Protein AF-A0A955ZPX5-F1 (afdb_monomer)

Secondary structure (DSSP, 8-state):
------------------------EEEEEEES--TTHHHHHHHHHT-S---EEEEEEES-SSHHHHHHHHHHH--SSEEEEEETT-EE-TTHHHHHHHHHHHS-TTEEEEEEEEEETTTTEEEEEEEEEEHHHHTT----SSTTHHHHHHHHHHHTT-EEEEEEEEEEEES----HHHHHHHHHHHHHHHHHHHH--

Radius of gyration: 22.71 Å; Cα contacts (8 Å, |Δi|>4): 312; chains: 1; bounding box: 36×60×90 Å

pLDDT: mean 88.26, std 17.57, range [38.91, 98.81]

Solvent-accessible surface area (backbone atoms only — not comparable to full-atom values): 11361 Å² total; per-residue (Å²): 135,89,87,92,90,84,88,85,84,79,86,79,78,81,74,78,76,80,76,81,76,78,60,43,34,32,40,36,39,41,37,82,74,56,91,39,31,66,57,20,54,48,30,61,71,58,30,79,64,81,67,52,45,82,47,75,49,66,72,53,77,55,68,25,53,43,55,36,47,53,66,73,67,59,83,37,60,26,35,33,55,37,54,29,58,37,38,46,41,46,56,31,69,62,52,53,51,52,53,58,71,74,45,58,89,52,50,28,34,41,34,26,21,20,40,26,62,74,74,73,41,80,39,87,52,48,34,38,34,34,43,80,66,47,75,84,56,71,48,48,94,51,99,56,23,68,61,53,39,53,51,53,35,48,78,71,66,34,39,69,45,83,46,90,54,69,41,29,35,25,62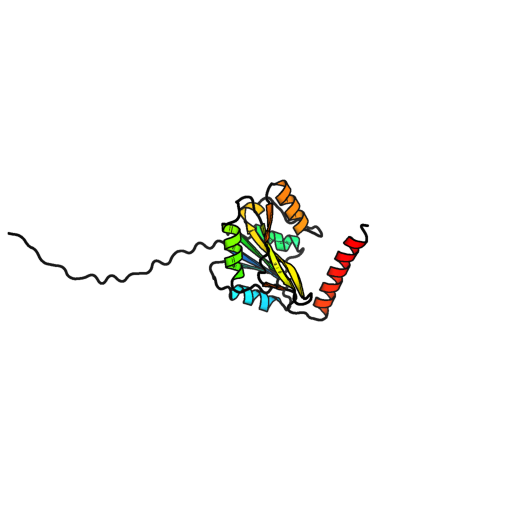,81,75,75,51,80,63,57,50,48,53,50,54,50,53,49,50,65,51,50,53,52,72,68,65,78,112

Sequence (197 aa):
MIPSHSPDLPDGHSVASKENSIILTTVFIITVGDMTFPACQEAIRLQDTQAFVLDIIRNVHPMSAAFQEMITRCQTEYFIQVDEDMILHPTAVREMEQLMLQAPKHIGMICCHLYDEDRETTIQGVKIYRTASLQSVVFQNVKACEMDLLAQMGAMGIRWVLHPSIQGRHGTLFSPETIYRRYKSMYEKDILEWNDV

Nearest PDB structures (foldseek):
  8bz8-assembly3_E  TM=6.976E-01  e=3.616E-06  Listeria monocytogenes
  8bz8-assembly2_D  TM=6.911E-01  e=2.577E-05  Listeria monocytogenes
  8bz8-assembly1_B  TM=7.049E-01  e=3.537E-05  Listeria monocytogenes
  1xhb-assembly1_A  TM=6.348E-01  e=1.995E-02  Mus musculus
  8ujf-assembly1_A  TM=6.717E-01  e=2.125E-02  Toxoplasma gondii ME49

Foldseek 3Di:
DDDDDDDDDDDDPPPPPPDPQAQAEEEEEEDQPDPLQVQQVVLVVLAPDPSYHYDYQYDDPDPLRSVQCCLVVDPHQKYKYHYSQWRFDSHQVVVQVVVVVPDDPLAFKEWEWAQEPVVRDIDGHMMMGGSVLPNPFGQDPDPPSVVVRQVVSVVVSRDHYYDHHHGTYGNPDDDPVRVVVVVVVVVVVVVVVVVVD

Structure (mmCIF, N/CA/C/O backbone):
data_AF-A0A955ZPX5-F1
#
_entry.id   AF-A0A955ZPX5-F1
#
loop_
_atom_site.group_PDB
_atom_site.id
_atom_site.type_symbol
_atom_site.label_atom_id
_atom_site.label_alt_id
_atom_site.label_comp_id
_atom_site.label_asym_id
_atom_site.label_entity_id
_atom_site.label_seq_id
_atom_site.pdbx_PDB_ins_code
_atom_site.Cartn_x
_atom_site.Cartn_y
_atom_site.Cartn_z
_atom_site.occupancy
_atom_site.B_iso_or_equiv
_atom_site.auth_seq_id
_atom_site.auth_comp_id
_atom_site.auth_asym_id
_atom_site.auth_atom_id
_atom_site.pdbx_PDB_model_num
ATOM 1 N N . MET A 1 1 ? -5.136 39.922 67.248 1.00 42.59 1 MET A N 1
ATOM 2 C CA . MET A 1 1 ? -5.246 40.283 65.820 1.00 42.59 1 MET A CA 1
ATOM 3 C C . MET A 1 1 ? -4.183 39.508 65.051 1.00 42.59 1 MET A C 1
ATOM 5 O O . MET A 1 1 ? -3.018 39.618 65.396 1.00 42.59 1 MET A O 1
ATOM 9 N N . ILE A 1 2 ? -4.623 38.671 64.110 1.00 42.75 2 ILE A N 1
ATOM 10 C CA . ILE A 1 2 ? -3.882 38.030 62.989 1.00 42.75 2 ILE A CA 1
ATOM 11 C C . ILE A 1 2 ? -3.443 39.149 61.994 1.00 42.75 2 ILE A C 1
ATOM 13 O O . ILE A 1 2 ? -4.121 40.182 62.070 1.00 42.75 2 ILE A O 1
ATOM 17 N N . PRO A 1 3 ? -2.439 39.049 61.067 1.00 45.41 3 PRO A N 1
ATOM 18 C CA . PRO A 1 3 ? -1.681 37.900 60.477 1.00 45.41 3 PRO A CA 1
ATOM 19 C C . PRO A 1 3 ? -0.132 38.022 60.615 1.00 45.41 3 PRO A C 1
ATOM 21 O O . PRO A 1 3 ? 0.353 39.075 61.002 1.00 45.41 3 PRO A O 1
ATOM 24 N N . SER A 1 4 ? 0.767 37.032 60.450 1.00 48.84 4 SER A N 1
ATOM 25 C CA . SER A 1 4 ? 0.986 35.893 59.521 1.00 48.84 4 SER A CA 1
ATOM 26 C C . SER A 1 4 ? 1.413 36.262 58.085 1.00 48.84 4 SER A C 1
ATOM 28 O O . SER A 1 4 ? 0.567 36.290 57.196 1.00 48.84 4 SER A O 1
ATOM 30 N N . HIS A 1 5 ? 2.721 36.454 57.837 1.00 40.16 5 HIS A N 1
ATOM 31 C CA . HIS A 1 5 ? 3.312 36.511 56.485 1.00 40.16 5 HIS A CA 1
ATOM 32 C C . HIS A 1 5 ? 4.665 35.774 56.381 1.00 40.16 5 HIS A C 1
ATOM 34 O O . HIS A 1 5 ? 5.720 36.255 56.781 1.00 40.16 5 HIS A O 1
ATOM 40 N N . SER A 1 6 ? 4.604 34.583 55.803 1.00 49.06 6 SER A N 1
ATOM 41 C CA . SER A 1 6 ? 5.522 34.023 54.798 1.00 49.06 6 SER A CA 1
ATOM 42 C C . SER A 1 6 ? 4.611 33.124 53.949 1.00 49.06 6 SER A C 1
ATOM 44 O O . SER A 1 6 ? 3.747 32.482 54.558 1.00 49.06 6 SER A O 1
ATOM 46 N N . PRO A 1 7 ? 4.681 33.105 52.604 1.00 45.75 7 PRO A N 1
ATOM 47 C CA . PRO A 1 7 ? 5.912 32.787 51.871 1.00 45.75 7 PRO A CA 1
ATOM 48 C C . PRO A 1 7 ? 6.086 33.536 50.529 1.00 45.75 7 PRO A C 1
ATOM 50 O O . PRO A 1 7 ? 5.132 34.073 49.979 1.00 45.75 7 PRO A O 1
ATOM 53 N N . ASP A 1 8 ? 7.293 33.486 49.968 1.00 45.34 8 ASP A N 1
ATOM 54 C CA . ASP A 1 8 ? 7.512 33.681 48.532 1.00 45.34 8 ASP A CA 1
ATOM 55 C C . ASP A 1 8 ? 8.151 32.420 47.942 1.00 45.34 8 ASP A C 1
ATOM 57 O O . ASP A 1 8 ? 8.949 31.753 48.607 1.00 45.34 8 ASP A O 1
ATOM 61 N N . LEU A 1 9 ? 7.807 32.180 46.671 1.00 48.34 9 LEU A N 1
ATOM 62 C CA . LEU A 1 9 ? 8.171 31.091 45.750 1.00 48.34 9 LEU A CA 1
ATOM 63 C C . LEU A 1 9 ? 7.242 29.859 45.797 1.00 48.34 9 LEU A C 1
ATOM 65 O O . LEU A 1 9 ? 6.970 29.296 46.858 1.00 48.34 9 LEU A O 1
ATOM 69 N N . PRO A 1 10 ? 6.737 29.443 44.617 1.00 48.44 10 PRO A N 1
ATOM 70 C CA . PRO A 1 10 ? 7.616 28.747 43.677 1.00 48.44 10 PRO A CA 1
ATOM 71 C C . PRO A 1 10 ? 7.579 29.246 42.224 1.00 48.44 10 PRO A C 1
ATOM 73 O O . PRO A 1 10 ? 6.524 29.552 41.668 1.00 48.44 10 PRO A O 1
ATOM 76 N N . ASP A 1 11 ? 8.757 29.199 41.594 1.00 50.88 11 ASP A N 1
ATOM 77 C CA . ASP A 1 11 ? 8.928 29.091 40.145 1.00 50.88 11 ASP A CA 1
ATOM 78 C C . ASP A 1 11 ? 8.237 27.815 39.645 1.00 50.88 11 ASP A C 1
ATOM 80 O O . ASP A 1 11 ? 8.708 26.689 39.829 1.00 50.88 11 ASP A O 1
ATOM 84 N N . GLY A 1 12 ? 7.084 27.997 39.008 1.00 40.59 12 GLY A N 1
ATOM 85 C CA . GLY A 1 12 ? 6.398 26.951 38.268 1.00 40.59 12 GLY A CA 1
ATOM 86 C C . GLY A 1 12 ? 7.080 26.722 36.925 1.00 40.59 12 GLY A C 1
ATOM 87 O O . GLY A 1 12 ? 6.657 27.270 35.909 1.00 40.59 12 GLY A O 1
ATOM 88 N N . HIS A 1 13 ? 8.107 25.874 36.894 1.00 42.72 13 HIS A N 1
ATOM 89 C CA . HIS A 1 13 ? 8.506 25.221 35.652 1.00 42.72 13 HIS A CA 1
ATOM 90 C C . HIS A 1 13 ? 7.352 24.332 35.173 1.00 42.72 13 HIS A C 1
ATOM 92 O O . HIS A 1 13 ? 7.134 23.231 35.677 1.00 42.72 13 HIS A O 1
ATOM 98 N N . SER A 1 14 ? 6.607 24.828 34.185 1.00 45.16 14 SER A N 1
ATOM 99 C CA . SER A 1 14 ? 5.681 24.039 33.377 1.00 45.16 14 SER A CA 1
ATOM 100 C C . SER A 1 14 ? 6.471 22.968 32.626 1.00 45.16 14 SER A C 1
ATOM 102 O O . SER A 1 14 ? 6.996 23.207 31.538 1.00 45.16 14 SER A O 1
ATOM 104 N N . VAL A 1 15 ? 6.565 21.774 33.206 1.00 46.47 15 VAL A N 1
ATOM 105 C CA . VAL A 1 15 ? 6.984 20.577 32.480 1.00 46.47 15 VAL A CA 1
ATOM 106 C C . VAL A 1 15 ? 5.827 20.208 31.561 1.00 46.47 15 VAL A C 1
ATOM 108 O O . VAL A 1 15 ? 4.813 19.683 32.015 1.00 46.47 15 VAL A O 1
ATOM 111 N N . ALA A 1 16 ? 5.965 20.528 30.273 1.00 48.53 16 ALA A N 1
ATOM 112 C CA . ALA A 1 16 ? 5.070 20.029 29.241 1.00 48.53 16 ALA A CA 1
ATOM 113 C C . ALA A 1 16 ? 5.001 18.500 29.367 1.00 48.53 16 ALA A C 1
ATOM 115 O O . ALA A 1 16 ? 6.007 17.799 29.224 1.00 48.53 16 ALA A O 1
ATOM 116 N N . SER A 1 17 ? 3.819 17.992 29.702 1.00 44.75 17 SER A N 1
ATOM 117 C CA . SER A 1 17 ? 3.523 16.569 29.698 1.00 44.75 17 SER A CA 1
ATOM 118 C C . SER A 1 17 ? 3.829 16.022 28.307 1.00 44.75 17 SER A C 1
ATOM 120 O O . SER A 1 17 ? 3.196 16.430 27.335 1.00 44.75 17 SER A O 1
ATOM 122 N N . LYS A 1 18 ? 4.804 15.111 28.202 1.00 47.78 18 LYS A N 1
ATOM 123 C CA . LYS A 1 18 ? 4.953 14.255 27.023 1.00 47.78 18 LYS A CA 1
ATOM 124 C C . LYS A 1 18 ? 3.644 13.483 26.876 1.00 47.78 18 LYS A C 1
ATOM 126 O O . LYS A 1 18 ? 3.410 12.538 27.626 1.00 47.78 18 LYS A O 1
ATOM 131 N N . GLU A 1 19 ? 2.779 13.917 25.965 1.00 55.94 19 GLU A N 1
ATOM 132 C CA . GLU A 1 19 ? 1.654 13.106 25.521 1.00 55.94 19 GLU A CA 1
ATOM 133 C C . GLU A 1 19 ? 2.224 11.779 25.030 1.00 55.94 19 GLU A C 1
ATOM 135 O O . GLU A 1 19 ? 3.014 11.727 24.083 1.00 55.94 19 GLU A O 1
ATOM 140 N N . ASN A 1 20 ? 1.868 10.706 25.731 1.00 56.44 20 ASN A N 1
ATOM 141 C CA . ASN A 1 20 ? 2.156 9.345 25.317 1.00 56.44 20 ASN A CA 1
ATOM 142 C C . ASN A 1 20 ? 1.298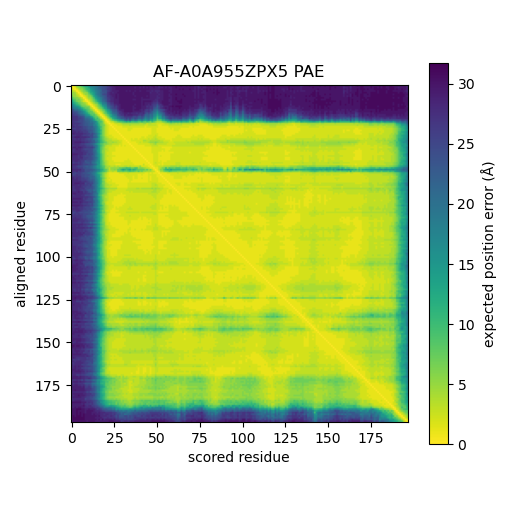 9.088 24.071 1.00 56.44 20 ASN A C 1
ATOM 144 O O . ASN A 1 20 ? 0.169 8.611 24.170 1.00 56.44 20 ASN A O 1
ATOM 148 N N . SER A 1 21 ? 1.793 9.513 22.909 1.00 68.94 21 SER A N 1
ATOM 149 C CA . SER A 1 21 ? 1.112 9.304 21.636 1.00 68.94 21 SER A CA 1
ATOM 150 C C . SER A 1 21 ? 0.993 7.800 21.421 1.00 68.94 21 SER A C 1
ATOM 152 O O . SER A 1 21 ? 1.999 7.095 21.333 1.00 68.94 21 SER A O 1
ATOM 154 N N . ILE A 1 22 ? -0.241 7.301 21.416 1.00 86.81 22 ILE A N 1
ATOM 155 C CA . ILE A 1 22 ? -0.524 5.893 21.152 1.00 86.81 22 ILE A CA 1
ATOM 156 C C . ILE A 1 22 ? -0.152 5.632 19.692 1.00 86.81 22 ILE A C 1
ATOM 158 O O . ILE A 1 22 ? -0.655 6.307 18.798 1.00 86.81 22 ILE A O 1
ATOM 162 N N . ILE A 1 23 ? 0.734 4.665 19.454 1.00 94.88 23 ILE A N 1
ATOM 163 C CA . ILE A 1 23 ? 1.084 4.233 18.100 1.00 94.88 23 ILE A CA 1
ATOM 164 C C . ILE A 1 23 ? -0.033 3.318 17.592 1.00 94.88 23 ILE A C 1
ATOM 166 O O . ILE A 1 23 ? -0.226 2.226 18.128 1.00 94.88 23 ILE A O 1
ATOM 170 N N . LEU A 1 24 ? -0.766 3.768 16.573 1.00 96.62 24 LEU A N 1
ATOM 171 C CA . LEU A 1 24 ? -1.932 3.055 16.038 1.00 96.62 24 LEU A CA 1
ATOM 172 C C . LEU A 1 24 ? -1.630 2.231 14.790 1.00 96.62 24 LEU A C 1
ATOM 174 O O . LEU A 1 24 ? -2.376 1.294 14.509 1.00 96.62 24 LEU A O 1
ATOM 178 N N . THR A 1 25 ? -0.553 2.552 14.070 1.00 98.25 25 THR A N 1
ATOM 179 C CA . THR A 1 25 ? -0.296 1.999 12.737 1.00 98.25 25 THR A CA 1
ATOM 180 C C . THR A 1 25 ? 1.079 1.337 12.634 1.00 98.25 25 THR A C 1
ATOM 182 O O . THR A 1 25 ? 2.085 1.874 13.103 1.00 98.25 25 THR A O 1
ATOM 185 N N . THR A 1 26 ? 1.141 0.181 11.973 1.00 98.69 26 THR A N 1
ATOM 186 C CA . THR A 1 26 ? 2.381 -0.420 11.460 1.00 98.69 26 THR A CA 1
ATOM 187 C C . THR A 1 26 ? 2.435 -0.289 9.939 1.00 98.69 26 THR A C 1
ATOM 189 O O . THR A 1 26 ? 1.519 -0.700 9.238 1.00 98.69 26 THR A O 1
ATOM 192 N N . VAL A 1 27 ? 3.515 0.260 9.398 1.00 98.81 27 VAL A N 1
ATOM 193 C CA . VAL A 1 27 ? 3.790 0.280 7.959 1.00 98.81 27 VAL A CA 1
ATOM 194 C C . VAL A 1 27 ? 4.694 -0.902 7.634 1.00 98.81 27 VAL A C 1
ATOM 196 O O . VAL A 1 27 ? 5.814 -0.980 8.142 1.00 98.81 27 VAL A O 1
ATOM 199 N N . PHE A 1 28 ? 4.214 -1.810 6.789 1.00 98.81 28 PHE A N 1
ATOM 200 C CA . PHE A 1 28 ? 4.996 -2.923 6.268 1.00 98.81 28 PHE A CA 1
ATOM 201 C C . PHE A 1 28 ? 5.512 -2.588 4.873 1.00 98.81 28 PHE A C 1
ATOM 203 O O . PHE A 1 28 ? 4.714 -2.346 3.968 1.00 98.81 28 PHE A O 1
ATOM 210 N N . ILE A 1 29 ? 6.833 -2.629 4.691 1.00 98.69 29 ILE A N 1
ATOM 211 C CA . ILE A 1 29 ? 7.434 -2.648 3.353 1.00 98.69 29 ILE A CA 1
ATOM 212 C C . ILE A 1 29 ? 7.710 -4.096 2.962 1.00 98.69 29 ILE A C 1
ATOM 214 O O . ILE A 1 29 ? 8.414 -4.811 3.681 1.00 98.69 29 ILE A O 1
ATOM 218 N N . ILE A 1 30 ? 7.200 -4.513 1.809 1.00 98.31 30 ILE A N 1
ATOM 219 C CA . ILE A 1 30 ? 7.436 -5.839 1.239 1.00 98.31 30 ILE A CA 1
ATOM 220 C C . ILE A 1 30 ? 8.463 -5.711 0.126 1.00 98.31 30 ILE A C 1
ATOM 222 O O . ILE A 1 30 ? 8.302 -4.906 -0.787 1.00 98.31 30 ILE A O 1
ATOM 226 N N . THR A 1 31 ? 9.542 -6.486 0.219 1.00 97.69 31 THR A N 1
ATOM 227 C CA . THR A 1 31 ? 10.718 -6.285 -0.634 1.00 97.69 31 THR A CA 1
ATOM 228 C C . THR A 1 31 ? 11.432 -7.590 -0.979 1.00 97.69 3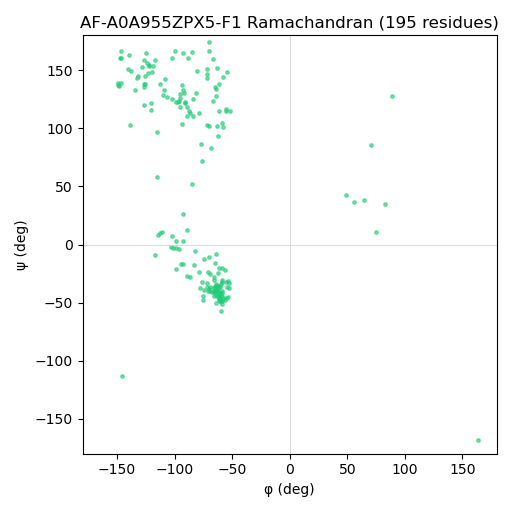1 THR A C 1
ATOM 230 O O . THR A 1 31 ? 11.652 -8.448 -0.116 1.00 97.69 31 THR A O 1
ATOM 233 N N . VAL A 1 32 ? 11.862 -7.717 -2.235 1.00 95.25 32 VAL A N 1
ATOM 234 C CA . VAL A 1 32 ? 12.882 -8.681 -2.681 1.00 95.25 32 VAL A CA 1
ATOM 235 C C . VAL A 1 32 ? 14.270 -8.041 -2.821 1.00 95.25 32 VAL A C 1
ATOM 237 O O . VAL A 1 32 ? 15.235 -8.704 -3.194 1.00 95.25 32 VAL A O 1
ATOM 240 N N . GLY A 1 33 ? 14.392 -6.758 -2.471 1.00 94.12 33 GLY A N 1
ATOM 241 C CA . GLY A 1 33 ? 15.624 -5.982 -2.542 1.00 94.12 33 GLY A CA 1
ATOM 242 C C . GLY A 1 33 ? 15.891 -5.415 -3.932 1.00 94.12 33 GLY A C 1
ATOM 243 O O . GLY A 1 33 ? 17.054 -5.346 -4.331 1.00 94.12 33 GLY A O 1
ATOM 244 N N . ASP A 1 34 ? 14.841 -5.038 -4.665 1.00 92.06 34 ASP A N 1
ATOM 245 C CA . ASP A 1 34 ? 14.977 -4.400 -5.975 1.00 92.06 34 ASP A CA 1
ATOM 246 C C . ASP A 1 34 ? 15.542 -2.969 -5.839 1.00 92.06 34 ASP A C 1
ATOM 248 O O . ASP A 1 34 ? 15.606 -2.380 -4.756 1.00 92.06 34 ASP A O 1
ATOM 252 N N . MET A 1 35 ? 15.965 -2.380 -6.954 1.00 93.69 35 MET A N 1
ATOM 253 C CA . MET A 1 35 ? 16.592 -1.061 -7.024 1.00 93.69 35 MET A CA 1
ATOM 254 C C . MET A 1 35 ? 15.696 0.088 -6.540 1.00 93.69 35 MET A C 1
ATOM 256 O O . MET A 1 35 ? 16.208 1.155 -6.207 1.00 93.69 35 MET A O 1
ATOM 260 N N . THR A 1 36 ? 14.377 -0.111 -6.497 1.00 94.81 36 THR A N 1
ATOM 261 C CA . THR A 1 36 ? 13.398 0.869 -5.999 1.00 94.81 36 THR A CA 1
ATOM 262 C C . THR A 1 36 ? 13.327 0.915 -4.472 1.00 94.81 36 THR A C 1
ATOM 264 O O . THR A 1 36 ? 12.986 1.958 -3.908 1.00 94.81 36 THR A O 1
ATOM 267 N N . PHE A 1 37 ? 13.713 -0.171 -3.789 1.00 96.62 37 PHE A N 1
ATOM 268 C CA . PHE A 1 37 ? 13.564 -0.317 -2.342 1.00 96.62 37 PHE A CA 1
ATOM 269 C C . PHE A 1 37 ? 14.169 0.840 -1.525 1.00 96.62 37 PHE A C 1
ATOM 271 O O . PHE A 1 37 ? 13.483 1.331 -0.625 1.00 96.62 37 PHE A O 1
ATOM 278 N N . PRO A 1 38 ? 15.392 1.342 -1.810 1.00 97.56 38 PRO A N 1
ATOM 279 C CA . PRO A 1 38 ? 15.956 2.459 -1.052 1.00 97.56 38 PRO A CA 1
ATOM 280 C C . PRO A 1 38 ? 15.092 3.725 -1.102 1.00 97.56 38 PRO A C 1
ATOM 282 O O . PRO A 1 38 ? 14.922 4.392 -0.084 1.00 97.56 38 PRO A O 1
ATOM 285 N N . ALA A 1 39 ? 14.516 4.039 -2.266 1.00 97.56 39 ALA A N 1
ATOM 286 C CA . ALA A 1 39 ? 13.660 5.209 -2.431 1.00 97.56 39 ALA A CA 1
ATOM 287 C C . ALA A 1 39 ? 12.311 5.029 -1.714 1.00 97.56 39 ALA A C 1
ATOM 289 O O . ALA A 1 39 ? 11.848 5.957 -1.051 1.00 97.56 39 ALA A O 1
ATOM 290 N N . CYS A 1 40 ? 11.720 3.831 -1.781 1.00 98.31 40 CYS A N 1
ATOM 291 C CA . CYS A 1 40 ? 10.519 3.480 -1.017 1.00 98.31 40 CYS A CA 1
ATOM 292 C C . CYS A 1 40 ? 10.757 3.632 0.491 1.00 98.31 40 CYS A C 1
ATOM 294 O O . CYS A 1 40 ? 10.001 4.313 1.183 1.00 98.31 40 CYS A O 1
ATOM 296 N N . GLN A 1 41 ? 11.829 3.030 1.014 1.00 98.38 41 GLN A N 1
ATOM 297 C CA . GLN A 1 41 ? 12.143 3.086 2.439 1.00 98.38 41 GLN A CA 1
ATOM 298 C C . GLN A 1 41 ? 12.355 4.526 2.916 1.00 98.38 41 GLN A C 1
ATOM 300 O O . GLN A 1 41 ? 11.868 4.891 3.987 1.00 98.38 41 GLN A O 1
ATOM 305 N N . GLU A 1 42 ? 13.044 5.349 2.127 1.00 98.12 42 GLU A N 1
ATOM 306 C CA . GLU A 1 42 ? 13.251 6.755 2.467 1.00 98.12 42 GLU A CA 1
ATOM 307 C C . GLU A 1 42 ? 11.939 7.551 2.457 1.00 98.12 42 GLU A C 1
ATOM 309 O O . GLU A 1 42 ? 11.684 8.310 3.390 1.00 98.12 42 GLU A O 1
ATOM 314 N N . ALA A 1 43 ? 11.048 7.318 1.487 1.00 98.31 43 ALA A N 1
ATOM 315 C CA . ALA A 1 43 ? 9.729 7.957 1.450 1.00 98.31 43 ALA A CA 1
ATOM 316 C C . ALA A 1 43 ? 8.875 7.640 2.693 1.00 98.31 43 ALA A C 1
ATOM 318 O O . ALA A 1 43 ? 8.132 8.499 3.174 1.00 98.31 43 ALA A O 1
ATOM 319 N N . ILE A 1 44 ? 9.008 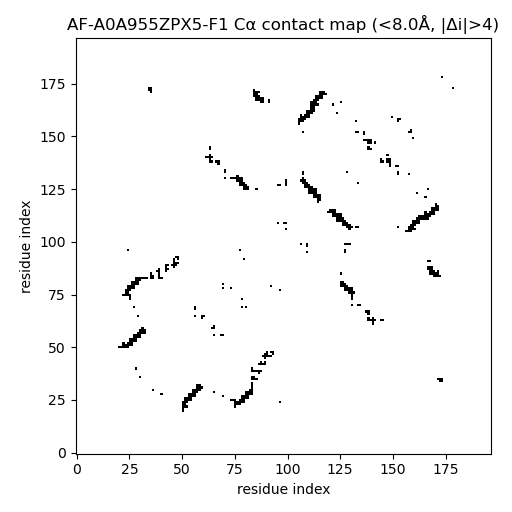6.431 3.252 1.00 98.44 44 ILE A N 1
ATOM 320 C CA . ILE A 1 44 ? 8.364 6.069 4.521 1.00 98.44 44 ILE A CA 1
ATOM 321 C C . ILE A 1 44 ? 9.067 6.721 5.719 1.00 98.44 44 ILE A C 1
ATOM 323 O O . ILE A 1 44 ? 8.405 7.194 6.636 1.00 98.44 44 ILE A O 1
ATOM 327 N N . ARG A 1 45 ? 10.401 6.809 5.736 1.00 97.62 45 ARG A N 1
ATOM 328 C CA . ARG A 1 45 ? 11.127 7.482 6.832 1.00 97.62 45 ARG A CA 1
ATOM 329 C C . ARG A 1 45 ? 10.859 8.987 6.903 1.00 97.62 45 ARG A C 1
ATOM 331 O O . ARG A 1 45 ? 10.907 9.554 7.995 1.00 97.62 45 ARG A O 1
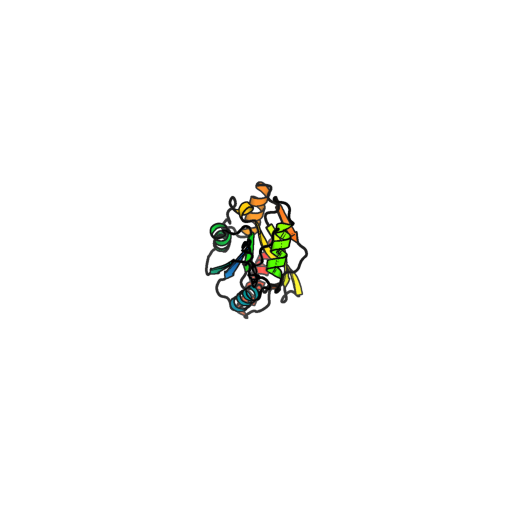ATOM 338 N N . LEU A 1 46 ? 10.598 9.611 5.756 1.00 97.31 46 LEU A N 1
ATOM 339 C CA . LEU A 1 46 ? 10.315 11.040 5.607 1.00 97.31 46 LEU A CA 1
ATOM 340 C C . LEU A 1 46 ? 8.826 11.393 5.745 1.00 97.31 46 LEU A C 1
ATOM 342 O O . LEU A 1 46 ? 8.439 12.514 5.411 1.00 97.31 46 LEU A O 1
ATOM 346 N N . GLN A 1 47 ? 7.989 10.468 6.228 1.00 98.25 47 GLN A N 1
ATOM 347 C CA . GLN A 1 47 ? 6.610 10.803 6.576 1.00 98.25 47 GLN A CA 1
ATOM 348 C C . GLN A 1 47 ? 6.583 11.922 7.626 1.00 98.25 47 GLN A C 1
ATOM 350 O O . GLN A 1 47 ? 7.432 12.007 8.516 1.00 98.25 47 GLN A O 1
ATOM 355 N N . ASP A 1 48 ? 5.594 12.800 7.512 1.00 94.31 48 ASP A N 1
ATOM 356 C CA . ASP A 1 48 ? 5.463 13.983 8.360 1.00 94.31 48 ASP A CA 1
ATOM 357 C C . ASP A 1 48 ? 4.985 13.669 9.789 1.00 94.31 48 ASP A C 1
ATOM 359 O O . ASP A 1 48 ? 5.091 14.502 10.690 1.00 94.31 48 ASP A O 1
ATOM 363 N N . THR A 1 49 ? 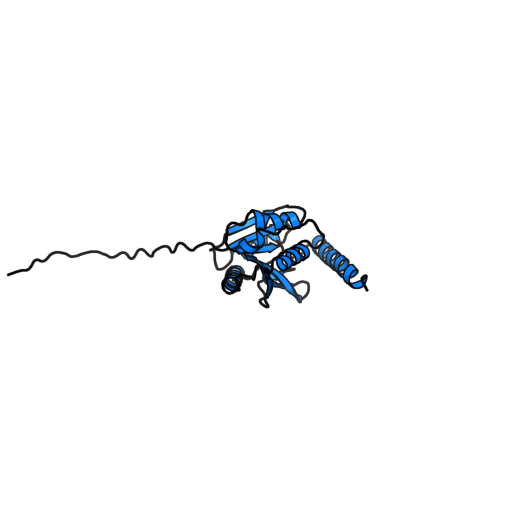4.507 12.446 10.004 1.00 88.75 49 THR A N 1
ATOM 364 C CA . THR A 1 49 ? 4.278 11.834 11.308 1.00 88.75 49 THR A CA 1
ATOM 365 C C . THR A 1 49 ? 5.314 10.745 11.537 1.00 88.75 49 THR A C 1
ATOM 367 O O . THR A 1 49 ? 5.649 10.015 10.616 1.00 88.75 49 THR A O 1
ATOM 370 N N . GLN A 1 50 ? 5.791 10.600 12.773 1.00 80.94 50 GLN A N 1
ATOM 371 C CA . GLN A 1 50 ? 6.650 9.479 13.182 1.00 80.94 50 GLN A CA 1
ATOM 372 C C . GLN A 1 50 ? 5.934 8.521 14.146 1.00 80.94 50 GLN A C 1
ATOM 374 O O . GLN A 1 50 ? 6.555 7.657 14.759 1.00 80.94 50 GLN A O 1
ATOM 379 N N . ALA A 1 51 ? 4.616 8.674 14.307 1.00 91.25 51 ALA A N 1
ATOM 380 C CA . ALA A 1 51 ? 3.799 7.869 15.211 1.00 91.25 51 ALA A CA 1
ATOM 381 C C . ALA A 1 51 ? 3.335 6.549 14.561 1.00 91.25 51 ALA A C 1
ATOM 383 O O . ALA A 1 51 ? 2.149 6.232 14.558 1.00 91.25 51 ALA A O 1
ATOM 384 N N . PHE A 1 52 ? 4.265 5.775 14.001 1.00 96.94 52 PHE A N 1
ATOM 385 C CA . PHE A 1 52 ? 4.000 4.449 13.438 1.00 96.94 52 PHE A CA 1
ATOM 386 C C . PHE A 1 52 ? 5.200 3.516 13.643 1.00 96.94 52 PHE A C 1
ATOM 388 O O . PHE A 1 52 ? 6.328 3.957 13.868 1.00 96.94 52 PHE A O 1
ATOM 395 N N . VAL A 1 53 ? 4.967 2.208 13.561 1.00 97.88 53 VAL A N 1
ATOM 396 C CA . VAL A 1 53 ? 6.043 1.207 13.508 1.00 97.88 53 VAL A CA 1
ATOM 397 C C . VAL A 1 53 ? 6.387 0.930 12.050 1.00 97.88 53 VAL A C 1
ATOM 399 O O . VAL A 1 53 ? 5.488 0.646 11.271 1.00 97.88 53 VAL A O 1
ATOM 402 N N . LEU A 1 54 ? 7.665 0.961 11.679 1.00 98.19 54 LEU A N 1
ATOM 403 C CA . LEU A 1 54 ? 8.129 0.468 10.379 1.00 98.19 54 LEU A CA 1
ATOM 404 C C . LEU A 1 54 ? 8.656 -0.962 10.526 1.00 98.19 54 LEU A C 1
ATOM 406 O O . LEU A 1 54 ? 9.599 -1.183 11.285 1.00 98.19 54 LEU A O 1
ATOM 410 N N . ASP A 1 55 ? 8.093 -1.905 9.774 1.00 98.56 55 ASP A N 1
ATOM 411 C CA . ASP A 1 55 ? 8.579 -3.285 9.670 1.00 98.56 55 ASP A CA 1
ATOM 412 C C . ASP A 1 55 ? 8.814 -3.648 8.192 1.00 98.56 55 ASP A C 1
ATOM 414 O O . ASP A 1 55 ? 8.132 -3.165 7.289 1.00 98.56 55 ASP A O 1
ATOM 418 N N . ILE A 1 56 ? 9.833 -4.460 7.925 1.00 98.75 56 ILE A N 1
ATOM 419 C CA . ILE A 1 56 ? 10.271 -4.820 6.576 1.00 98.75 56 ILE A CA 1
ATOM 420 C C . ILE A 1 56 ? 10.178 -6.337 6.427 1.00 98.75 56 ILE A C 1
ATOM 422 O O . ILE A 1 56 ? 10.926 -7.096 7.050 1.00 98.75 56 ILE A O 1
ATOM 426 N N . ILE A 1 57 ? 9.305 -6.786 5.529 1.00 98.69 57 ILE A N 1
ATOM 427 C CA . ILE A 1 57 ? 9.167 -8.190 5.148 1.00 98.69 57 ILE A CA 1
ATOM 428 C C . ILE A 1 57 ? 10.035 -8.418 3.912 1.00 98.69 57 ILE A C 1
ATOM 430 O O . ILE A 1 57 ? 9.702 -8.004 2.802 1.00 98.69 57 ILE A O 1
ATOM 434 N N . ARG A 1 58 ? 11.189 -9.059 4.120 1.00 98.31 58 ARG A N 1
ATOM 435 C CA . ARG A 1 58 ? 12.220 -9.236 3.092 1.00 98.31 58 ARG A CA 1
ATOM 436 C C . ARG A 1 58 ? 12.315 -10.682 2.617 1.00 98.31 58 ARG A C 1
ATOM 438 O O . ARG A 1 58 ? 12.451 -11.584 3.438 1.00 98.31 58 ARG A O 1
ATOM 445 N N . ASN A 1 59 ? 12.361 -10.877 1.298 1.00 97.69 59 ASN A N 1
ATOM 446 C CA . ASN A 1 59 ? 12.658 -12.155 0.637 1.00 97.69 59 ASN A CA 1
ATOM 447 C C . ASN A 1 59 ? 11.730 -13.313 1.047 1.00 97.69 59 ASN A C 1
ATOM 449 O O . ASN A 1 59 ? 12.171 -14.457 1.158 1.00 97.69 59 ASN A O 1
ATOM 453 N N . VAL A 1 60 ? 10.445 -13.026 1.266 1.00 97.69 60 VAL A N 1
ATOM 454 C CA . VAL A 1 60 ? 9.434 -14.050 1.557 1.00 97.69 60 VAL A CA 1
ATOM 455 C C . VAL A 1 60 ? 8.714 -14.439 0.265 1.00 97.69 60 VAL A C 1
ATOM 457 O O . VAL A 1 60 ? 8.247 -13.583 -0.482 1.00 97.69 60 VAL A O 1
ATOM 460 N N . HIS A 1 61 ? 8.630 -15.743 0.005 1.00 93.88 61 HIS A N 1
ATOM 461 C CA . HIS A 1 61 ? 7.954 -16.329 -1.151 1.00 93.88 61 HIS A CA 1
ATOM 462 C C . HIS A 1 61 ? 7.057 -17.489 -0.690 1.00 93.88 61 HIS A C 1
ATOM 464 O O . HIS A 1 61 ? 7.480 -18.252 0.182 1.00 93.88 61 HIS A O 1
ATOM 470 N N . PRO A 1 62 ? 5.867 -17.689 -1.289 1.00 94.25 62 PRO A N 1
ATOM 471 C CA . PRO A 1 62 ? 5.215 -16.866 -2.321 1.00 94.25 62 PRO A CA 1
ATOM 472 C C . PRO A 1 62 ? 4.719 -15.511 -1.789 1.00 94.25 62 PRO A C 1
ATOM 474 O O . PRO A 1 62 ? 4.769 -15.257 -0.590 1.00 94.25 62 PRO A O 1
ATOM 477 N N . MET A 1 63 ? 4.218 -14.642 -2.676 1.00 91.88 63 MET A N 1
ATOM 478 C CA . MET A 1 63 ? 3.654 -13.331 -2.302 1.00 91.88 63 MET A CA 1
ATOM 479 C C . MET A 1 63 ? 2.579 -13.452 -1.210 1.00 91.88 63 MET A C 1
ATOM 481 O O . MET A 1 63 ? 2.560 -12.654 -0.281 1.00 91.88 63 MET A O 1
ATOM 485 N N . SER A 1 64 ? 1.749 -14.500 -1.256 1.00 96.12 64 SER A N 1
ATOM 486 C CA . SER A 1 64 ? 0.751 -14.764 -0.214 1.00 96.12 64 SER A CA 1
ATOM 487 C C . SER A 1 64 ? 1.381 -14.981 1.167 1.00 96.12 64 SER A C 1
ATOM 489 O O . SER A 1 64 ? 0.836 -14.517 2.161 1.00 96.12 64 SER A O 1
ATOM 491 N N . ALA A 1 65 ? 2.549 -15.630 1.243 1.00 97.81 65 ALA A N 1
ATOM 492 C CA . ALA A 1 65 ? 3.282 -15.785 2.496 1.00 97.81 65 ALA A CA 1
ATOM 493 C C . ALA A 1 65 ? 3.842 -14.439 2.977 1.00 97.81 65 ALA A C 1
ATOM 495 O O . ALA A 1 65 ? 3.737 -14.132 4.158 1.00 97.81 65 ALA A O 1
ATOM 496 N N . ALA A 1 66 ? 4.356 -13.601 2.069 1.00 97.56 66 ALA A N 1
ATOM 497 C CA . ALA A 1 66 ? 4.801 -12.251 2.417 1.00 97.56 66 ALA A CA 1
ATOM 498 C C . ALA A 1 66 ? 3.646 -11.399 2.971 1.00 97.56 66 ALA A C 1
ATOM 500 O O . ALA A 1 66 ? 3.811 -10.719 3.979 1.00 97.56 66 ALA A O 1
ATOM 501 N N . PHE A 1 67 ? 2.457 -11.482 2.372 1.00 97.12 67 PHE A N 1
ATOM 502 C CA . PHE A 1 67 ? 1.273 -10.784 2.875 1.00 97.12 67 PHE A CA 1
ATOM 503 C C . PHE A 1 67 ? 0.762 -11.354 4.200 1.00 97.12 67 PHE A C 1
ATOM 505 O O . PHE A 1 67 ? 0.350 -10.596 5.079 1.00 97.12 67 PHE A O 1
ATOM 512 N N . GLN A 1 68 ? 0.844 -12.672 4.389 1.00 97.88 68 GLN A N 1
ATOM 513 C CA . GLN A 1 68 ? 0.467 -13.315 5.644 1.00 97.88 68 GLN A CA 1
ATOM 514 C C . GLN A 1 68 ? 1.328 -12.842 6.822 1.00 97.88 68 GLN A C 1
ATOM 516 O O . GLN A 1 68 ? 0.801 -12.659 7.919 1.00 97.88 68 GLN A O 1
ATOM 521 N N . GLU A 1 69 ? 2.620 -12.578 6.602 1.00 98.25 69 GLU A N 1
ATOM 522 C CA . GLU A 1 69 ? 3.507 -12.028 7.634 1.00 98.25 69 GLU A CA 1
ATOM 523 C C . GLU A 1 69 ? 3.009 -10.675 8.167 1.00 98.25 69 GLU A C 1
ATOM 525 O O . GLU A 1 69 ? 3.163 -10.419 9.358 1.00 98.25 69 GLU A O 1
ATOM 530 N N . MET A 1 70 ? 2.346 -9.839 7.353 1.00 97.88 70 MET A N 1
ATOM 531 C CA . MET A 1 70 ? 1.743 -8.590 7.847 1.00 97.88 70 MET A CA 1
ATOM 532 C C . MET A 1 70 ? 0.670 -8.873 8.904 1.00 97.88 70 MET A C 1
ATOM 534 O O . MET A 1 70 ? 0.696 -8.289 9.985 1.00 97.88 70 MET A O 1
ATOM 538 N N . ILE A 1 71 ? -0.243 -9.810 8.621 1.00 96.75 71 ILE A N 1
ATOM 539 C CA . ILE A 1 71 ? -1.313 -10.202 9.552 1.00 96.75 71 ILE A CA 1
ATOM 540 C C . ILE A 1 71 ? -0.714 -10.827 10.817 1.00 96.75 71 ILE A C 1
ATOM 542 O O . ILE A 1 71 ? -1.149 -10.524 11.924 1.00 96.75 71 ILE A O 1
ATOM 546 N N . THR A 1 72 ? 0.287 -11.694 10.663 1.00 97.06 72 THR A N 1
ATOM 547 C CA . THR A 1 72 ? 0.888 -12.434 11.779 1.00 97.06 72 THR A CA 1
ATOM 548 C C . THR A 1 72 ? 1.739 -11.547 12.692 1.00 97.06 72 THR A C 1
ATOM 550 O O . THR A 1 72 ? 1.754 -11.761 13.904 1.00 97.06 72 THR A O 1
ATOM 553 N N . ARG A 1 73 ? 2.454 -10.560 12.140 1.00 97.31 73 ARG A N 1
ATOM 554 C CA . ARG A 1 73 ? 3.366 -9.692 12.903 1.00 97.31 73 ARG A CA 1
ATOM 555 C C . ARG A 1 73 ? 2.688 -8.456 13.477 1.00 97.31 73 ARG A C 1
ATOM 557 O O . ARG A 1 73 ? 3.163 -7.939 14.487 1.00 97.31 73 ARG A O 1
ATOM 564 N N . CYS A 1 74 ? 1.615 -7.965 12.855 1.00 98.00 74 CYS A N 1
ATOM 565 C CA . CYS A 1 74 ? 0.986 -6.719 13.275 1.00 98.00 74 CYS A CA 1
ATOM 566 C C . CYS A 1 74 ? 0.397 -6.824 14.690 1.00 98.00 74 CYS A C 1
ATOM 568 O O . CYS A 1 74 ? -0.392 -7.717 14.990 1.00 98.00 74 CYS A O 1
ATOM 570 N N . GLN A 1 75 ? 0.766 -5.872 15.549 1.00 96.44 75 GLN A N 1
ATOM 571 C CA . GLN A 1 75 ? 0.218 -5.715 16.904 1.00 96.44 75 GLN A CA 1
ATOM 572 C C . GLN A 1 75 ? -0.529 -4.387 17.089 1.00 96.44 75 GLN A C 1
ATOM 574 O O . GLN A 1 75 ? -1.158 -4.165 18.121 1.00 96.44 75 GLN A O 1
ATOM 579 N N . THR A 1 76 ? -0.433 -3.486 16.114 1.00 97.94 76 THR A N 1
ATOM 580 C CA . THR A 1 76 ? -1.091 -2.179 16.126 1.00 97.94 76 THR A CA 1
ATOM 581 C C . THR A 1 76 ? -2.527 -2.296 15.601 1.00 97.94 76 THR A C 1
ATOM 583 O O . THR A 1 76 ? -2.928 -3.324 15.044 1.00 97.94 76 THR A O 1
ATOM 586 N N . GLU A 1 77 ? -3.349 -1.264 15.816 1.00 97.81 77 GLU A N 1
ATOM 587 C CA . GLU A 1 77 ? -4.760 -1.285 15.402 1.00 97.81 77 GLU A CA 1
ATOM 588 C C . GLU A 1 77 ? -4.910 -1.365 13.876 1.00 97.81 77 GLU A C 1
ATOM 590 O O . GLU A 1 77 ? -5.826 -2.028 13.368 1.00 97.81 77 GLU A O 1
ATOM 595 N N . TYR A 1 78 ? -3.981 -0.731 13.161 1.00 98.44 78 TYR A N 1
ATOM 596 C CA . TYR A 1 78 ? -3.962 -0.637 11.712 1.00 98.44 78 TYR A CA 1
ATOM 597 C C . TYR A 1 78 ? -2.623 -1.064 11.134 1.00 98.44 78 TYR A C 1
ATOM 599 O O . TYR A 1 78 ? -1.576 -0.878 11.748 1.00 98.44 78 TYR A O 1
ATOM 607 N N . PHE A 1 79 ? -2.631 -1.544 9.895 1.00 98.62 79 PHE A N 1
ATOM 608 C CA . PHE A 1 79 ? -1.392 -1.649 9.140 1.00 98.62 79 PHE A CA 1
ATOM 609 C C . PHE A 1 79 ? -1.531 -1.209 7.693 1.00 98.62 79 PHE A C 1
ATOM 611 O O . PHE A 1 79 ? -2.594 -1.345 7.091 1.00 98.62 79 PHE A O 1
ATOM 618 N N . ILE A 1 80 ? -0.441 -0.682 7.141 1.00 98.75 80 ILE A N 1
ATOM 619 C CA . ILE A 1 80 ? -0.336 -0.246 5.749 1.00 98.75 80 ILE A CA 1
ATOM 620 C C . ILE A 1 80 ? 0.589 -1.208 5.011 1.00 98.75 80 ILE A C 1
ATOM 622 O O . ILE A 1 80 ? 1.704 -1.462 5.463 1.00 98.75 80 ILE A O 1
ATOM 626 N N . GLN A 1 81 ? 0.123 -1.722 3.876 1.00 98.56 81 GLN A N 1
ATOM 627 C CA . GLN A 1 81 ? 0.925 -2.517 2.949 1.00 98.56 81 GLN A CA 1
ATOM 628 C C . GLN A 1 81 ? 1.573 -1.593 1.917 1.00 98.56 81 GLN A C 1
ATOM 630 O O . GLN A 1 81 ? 0.861 -0.889 1.197 1.00 98.56 81 GLN A O 1
ATOM 635 N N . VAL A 1 82 ? 2.902 -1.633 1.825 1.00 98.50 82 VAL A N 1
ATOM 636 C CA . VAL A 1 82 ? 3.697 -0.866 0.861 1.00 98.50 82 VAL A CA 1
ATOM 637 C C . VAL A 1 82 ? 4.607 -1.821 0.091 1.00 98.50 82 VAL A C 1
ATOM 639 O O . VAL A 1 82 ? 5.451 -2.492 0.686 1.00 98.50 82 VAL A O 1
ATOM 642 N N . ASP A 1 83 ? 4.451 -1.876 -1.228 1.00 96.94 83 ASP A N 1
ATOM 643 C CA . ASP A 1 83 ? 5.373 -2.618 -2.091 1.00 96.94 83 ASP A CA 1
ATOM 644 C C . ASP A 1 83 ? 6.630 -1.767 -2.348 1.00 96.94 83 ASP A C 1
ATOM 646 O O . ASP A 1 83 ? 6.578 -0.535 -2.346 1.00 96.94 83 ASP A O 1
ATOM 650 N N . GLU A 1 84 ? 7.788 -2.403 -2.541 1.00 96.25 84 GLU A N 1
ATOM 651 C CA . GLU A 1 84 ? 9.085 -1.709 -2.626 1.00 96.25 84 GLU A CA 1
ATOM 652 C C . GLU A 1 84 ? 9.255 -0.744 -3.814 1.00 96.25 84 GLU A C 1
ATOM 654 O O . GLU A 1 84 ? 10.262 -0.038 -3.889 1.00 96.25 84 GLU A O 1
ATOM 659 N N . ASP A 1 85 ? 8.315 -0.713 -4.755 1.00 95.19 85 ASP A N 1
ATOM 660 C CA . ASP A 1 85 ? 8.262 0.192 -5.908 1.00 95.19 85 ASP A CA 1
ATOM 661 C C . ASP A 1 85 ? 7.271 1.360 -5.732 1.00 95.19 85 ASP A C 1
ATOM 663 O O . ASP A 1 85 ? 7.071 2.164 -6.652 1.00 95.19 85 ASP A O 1
ATOM 667 N N . MET A 1 86 ? 6.696 1.510 -4.536 1.00 97.81 86 MET A N 1
ATOM 668 C CA . MET A 1 86 ? 5.816 2.618 -4.172 1.00 97.81 86 MET A CA 1
ATOM 669 C C . MET A 1 86 ? 6.592 3.766 -3.512 1.00 97.81 86 MET A C 1
ATOM 671 O O . MET A 1 86 ? 7.359 3.574 -2.571 1.00 97.81 86 MET A O 1
ATOM 675 N N . ILE A 1 87 ? 6.335 4.999 -3.955 1.00 98.44 87 ILE A N 1
ATOM 676 C CA . ILE A 1 87 ? 6.849 6.230 -3.336 1.00 98.44 87 ILE A CA 1
ATOM 677 C C . ILE A 1 87 ? 5.664 7.022 -2.786 1.00 98.44 87 ILE A C 1
ATOM 679 O O . ILE A 1 87 ? 4.990 7.743 -3.526 1.00 98.44 87 ILE A O 1
ATOM 683 N N . LEU A 1 88 ? 5.379 6.871 -1.491 1.00 98.56 88 LEU A N 1
ATOM 684 C CA . LEU A 1 88 ? 4.237 7.537 -0.862 1.00 98.56 88 LEU A CA 1
ATOM 685 C C . L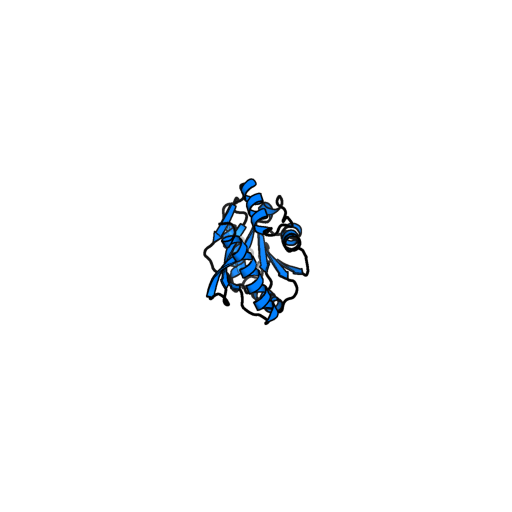EU A 1 88 ? 4.461 9.045 -0.694 1.00 98.56 88 LEU A C 1
ATOM 687 O O . LEU A 1 88 ? 5.588 9.516 -0.530 1.00 98.56 88 LEU A O 1
ATOM 691 N N . HIS A 1 89 ? 3.372 9.812 -0.717 1.00 98.56 89 HIS A N 1
ATOM 692 C CA . HIS A 1 89 ? 3.406 11.228 -0.358 1.00 98.56 89 HIS A CA 1
ATOM 693 C C . HIS A 1 89 ? 3.806 11.406 1.117 1.00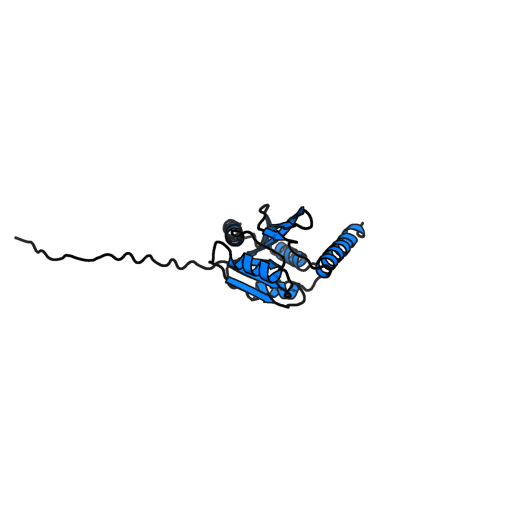 98.56 89 HIS A C 1
ATOM 695 O O . HIS A 1 89 ? 3.505 10.529 1.927 1.00 98.56 89 HIS A O 1
ATOM 701 N N . PRO A 1 90 ? 4.436 12.534 1.508 1.00 98.44 90 PRO A N 1
ATOM 702 C CA . PRO A 1 90 ? 4.900 12.743 2.886 1.00 98.44 90 PRO A CA 1
ATOM 703 C C . PRO A 1 90 ? 3.806 12.672 3.961 1.00 98.44 90 PRO A C 1
ATOM 705 O O . PRO A 1 90 ? 4.114 12.478 5.130 1.00 98.44 90 PRO A O 1
ATOM 708 N N . THR A 1 91 ? 2.541 12.852 3.583 1.00 98.19 91 THR A N 1
ATOM 709 C CA . THR A 1 91 ? 1.385 12.877 4.489 1.00 98.19 91 THR A CA 1
ATOM 710 C C . THR A 1 91 ? 0.591 11.567 4.500 1.00 98.19 91 THR A C 1
ATOM 712 O O . THR A 1 91 ? -0.373 11.441 5.261 1.00 98.19 91 THR A O 1
ATOM 715 N N . ALA A 1 92 ? 0.972 10.594 3.665 1.00 98.50 92 ALA A N 1
ATOM 716 C CA . ALA A 1 92 ? 0.131 9.456 3.312 1.00 98.50 92 ALA A CA 1
ATOM 717 C C . ALA A 1 92 ? -0.236 8.580 4.511 1.00 98.50 92 ALA A C 1
ATOM 719 O O . ALA A 1 92 ? -1.398 8.210 4.666 1.00 98.50 92 ALA A O 1
ATOM 720 N N . VAL A 1 93 ? 0.721 8.285 5.398 1.00 98.38 93 VAL A N 1
ATOM 721 C CA . VAL A 1 93 ? 0.463 7.446 6.580 1.00 98.38 93 VAL A CA 1
ATOM 722 C C . VAL A 1 93 ? -0.590 8.089 7.482 1.00 98.38 93 VAL A C 1
ATOM 724 O O . VAL A 1 93 ? -1.571 7.434 7.838 1.00 98.38 93 VAL A O 1
ATOM 727 N N . ARG A 1 94 ? -0.441 9.384 7.798 1.00 97.56 94 ARG A N 1
ATOM 728 C CA . ARG A 1 94 ? -1.422 10.112 8.615 1.00 97.56 94 ARG A CA 1
ATOM 729 C C . ARG A 1 94 ? -2.784 10.147 7.931 1.00 97.56 94 ARG A C 1
ATOM 731 O O . ARG A 1 94 ? -3.795 9.915 8.583 1.00 97.56 94 ARG A O 1
ATOM 738 N N . GLU A 1 95 ? -2.834 10.463 6.641 1.00 98.06 95 GLU A N 1
ATOM 739 C CA . GLU A 1 95 ? -4.100 10.560 5.911 1.00 98.06 95 GLU A CA 1
ATOM 740 C C . GLU A 1 95 ? -4.839 9.223 5.867 1.00 98.06 95 GLU A C 1
ATOM 742 O O . GLU A 1 95 ? -6.030 9.174 6.169 1.00 98.06 95 GLU A O 1
ATOM 747 N N . MET A 1 96 ? -4.138 8.128 5.570 1.00 98.50 96 MET A N 1
ATOM 748 C CA . MET A 1 96 ? -4.726 6.789 5.549 1.00 98.50 96 MET A CA 1
ATOM 749 C C . MET A 1 96 ? -5.219 6.352 6.934 1.00 98.50 96 MET A C 1
ATOM 751 O O . MET A 1 96 ? -6.312 5.793 7.040 1.00 98.50 96 MET A O 1
ATOM 755 N N . GLU A 1 97 ? -4.470 6.650 7.998 1.00 97.94 97 GLU A N 1
ATOM 756 C CA . GLU A 1 97 ? -4.906 6.404 9.377 1.00 97.94 97 GLU A CA 1
ATOM 757 C C . GLU A 1 97 ? -6.187 7.185 9.708 1.00 97.94 97 GLU A C 1
ATOM 759 O O . GLU A 1 97 ? -7.149 6.612 10.223 1.00 97.94 97 GLU A O 1
ATOM 764 N N . GLN A 1 98 ? -6.256 8.470 9.343 1.00 97.50 98 GLN A N 1
ATOM 765 C CA . GLN A 1 98 ? -7.455 9.291 9.546 1.00 97.50 98 GLN A CA 1
ATOM 766 C C . GLN A 1 98 ? -8.667 8.760 8.774 1.00 97.50 98 GLN A C 1
ATOM 768 O O . GLN A 1 98 ? -9.774 8.739 9.319 1.00 97.50 98 GLN A O 1
ATOM 773 N N . LEU A 1 99 ? -8.473 8.277 7.543 1.00 98.12 99 LEU A N 1
ATOM 774 C CA . LEU A 1 99 ? -9.536 7.621 6.779 1.00 98.12 99 LEU A CA 1
ATOM 775 C C . LEU A 1 99 ? -10.078 6.395 7.524 1.00 98.12 99 LEU A C 1
ATOM 777 O O . LEU A 1 99 ? -11.292 6.221 7.624 1.00 98.12 99 LEU A O 1
ATOM 781 N N . MET A 1 100 ? -9.199 5.564 8.086 1.00 98.00 100 MET A N 1
ATOM 782 C CA . MET A 1 100 ? -9.608 4.359 8.807 1.00 98.00 100 MET A CA 1
ATOM 783 C C . MET A 1 100 ? -10.263 4.663 10.167 1.00 98.00 100 MET A C 1
ATOM 785 O O . MET A 1 100 ? -11.201 3.964 10.560 1.00 98.00 100 MET A O 1
ATOM 789 N N . LEU A 1 101 ? -9.834 5.722 10.860 1.00 97.25 101 LEU A N 1
ATOM 790 C CA . LEU A 1 101 ? -10.468 6.202 12.096 1.00 97.25 101 LEU A CA 1
ATOM 791 C C . LEU A 1 101 ? -11.903 6.696 11.863 1.00 97.25 101 LEU A C 1
ATOM 793 O O . LEU A 1 101 ? -12.770 6.506 12.716 1.00 97.25 101 LEU A O 1
ATOM 797 N N . GLN A 1 102 ? -12.163 7.315 10.711 1.00 97.94 102 GLN A N 1
ATOM 798 C CA . GLN A 1 102 ? -13.492 7.809 10.330 1.00 97.94 102 GLN A CA 1
ATOM 799 C C . GLN A 1 102 ? -14.381 6.718 9.718 1.00 97.94 102 GLN A C 1
ATOM 801 O O . GLN A 1 102 ? -15.604 6.872 9.653 1.00 97.94 102 GLN A O 1
ATOM 806 N N . ALA A 1 103 ? -13.792 5.611 9.264 1.00 97.88 103 ALA A N 1
ATOM 807 C CA . ALA A 1 103 ? -14.529 4.534 8.633 1.00 97.88 103 ALA A CA 1
ATOM 808 C C . ALA A 1 103 ? -15.374 3.741 9.651 1.00 97.88 103 ALA A C 1
ATOM 810 O O . ALA A 1 103 ? -14.932 3.469 10.773 1.00 97.88 103 ALA A O 1
ATOM 811 N N . PRO A 1 104 ? -16.583 3.287 9.269 1.00 97.38 104 PRO A N 1
ATOM 812 C CA . PRO A 1 104 ? -17.363 2.372 10.094 1.00 97.38 104 PRO A CA 1
ATOM 813 C C . PRO A 1 104 ? -16.575 1.106 10.459 1.00 97.38 104 PRO A C 1
ATOM 815 O O . PRO A 1 104 ? -15.821 0.581 9.645 1.00 97.38 104 PRO A O 1
ATOM 818 N N . LYS A 1 105 ? -16.836 0.527 11.640 1.00 94.81 105 LYS A N 1
ATOM 819 C CA . LYS A 1 105 ? -16.118 -0.666 12.145 1.00 94.81 105 LYS A CA 1
ATOM 820 C C . LYS A 1 105 ? -16.156 -1.897 11.227 1.00 94.81 105 LYS A C 1
ATOM 822 O O . LYS A 1 105 ? -15.309 -2.770 11.362 1.00 94.81 105 LYS A O 1
ATOM 827 N N . HIS A 1 106 ? -17.141 -1.985 10.331 1.00 95.25 106 HIS A N 1
ATOM 828 C CA . HIS A 1 106 ? -17.258 -3.082 9.365 1.00 95.25 106 HIS A CA 1
ATOM 829 C C . HIS A 1 106 ? -16.383 -2.887 8.112 1.00 95.25 106 HIS A C 1
ATOM 831 O O . HIS A 1 106 ? -16.327 -3.784 7.273 1.00 95.25 106 HIS A O 1
ATOM 837 N N . ILE A 1 107 ? -15.717 -1.735 7.967 1.00 98.12 107 ILE A N 1
ATOM 838 C CA . ILE A 1 107 ? -14.688 -1.512 6.952 1.00 98.12 107 ILE A CA 1
ATOM 839 C C . ILE A 1 107 ? -13.364 -2.054 7.496 1.00 98.12 107 ILE A C 1
ATOM 841 O O . ILE A 1 107 ? -12.801 -1.512 8.450 1.00 98.12 107 ILE A O 1
ATOM 845 N N . GLY A 1 108 ? -12.895 -3.149 6.900 1.00 97.75 108 GLY A N 1
ATOM 846 C CA . GLY A 1 108 ? -11.641 -3.810 7.263 1.00 97.75 108 GLY A CA 1
ATOM 847 C C . GLY A 1 108 ? -10.446 -3.379 6.415 1.00 97.75 108 GLY A C 1
ATOM 848 O O . GLY A 1 108 ? -9.312 -3.614 6.815 1.00 97.75 108 GLY A O 1
ATOM 849 N N . MET A 1 109 ? -10.685 -2.751 5.261 1.00 98.38 109 MET A N 1
ATOM 850 C CA . MET A 1 109 ? -9.639 -2.304 4.342 1.00 98.38 109 MET A CA 1
ATOM 851 C C . MET A 1 109 ? -10.078 -1.050 3.587 1.00 98.38 109 MET A C 1
ATOM 853 O O . MET A 1 109 ? -11.214 -0.962 3.114 1.00 98.38 109 MET A O 1
ATOM 857 N N . ILE A 1 110 ? -9.159 -0.107 3.420 1.00 98.69 110 ILE A N 1
ATOM 858 C CA . ILE A 1 110 ? -9.298 1.015 2.493 1.00 98.69 110 ILE A CA 1
ATOM 859 C C . ILE A 1 110 ? -8.136 0.937 1.505 1.00 98.69 110 ILE A C 1
ATOM 861 O O . ILE A 1 110 ? -6.972 0.943 1.904 1.00 98.69 110 ILE A O 1
ATOM 865 N N . CYS A 1 111 ? -8.457 0.846 0.218 1.00 98.62 111 CYS A N 1
ATOM 866 C CA . CYS A 1 111 ? -7.496 0.955 -0.871 1.00 98.62 111 CYS A CA 1
ATOM 867 C C . CYS A 1 111 ? -7.505 2.393 -1.384 1.00 98.62 111 CYS A C 1
ATOM 869 O O . CYS A 1 111 ? -8.555 2.913 -1.765 1.00 98.62 111 CYS A O 1
ATOM 871 N N . CYS A 1 112 ? -6.342 3.031 -1.377 1.00 98.69 112 CYS A N 1
ATOM 872 C CA . CYS A 1 112 ? -6.119 4.326 -1.999 1.00 98.69 112 CYS A CA 1
ATOM 873 C C . CYS A 1 112 ? -5.452 4.134 -3.362 1.00 98.69 112 CYS A C 1
ATOM 875 O O . CYS A 1 112 ? -4.937 3.061 -3.695 1.00 98.69 112 CYS A O 1
ATOM 877 N N . HIS A 1 113 ? -5.449 5.195 -4.156 1.00 98.62 113 HIS A N 1
ATOM 878 C CA . HIS A 1 113 ? -4.806 5.177 -5.456 1.00 98.62 113 HIS A CA 1
ATOM 879 C C . HIS A 1 113 ? -3.329 5.576 -5.375 1.00 98.62 113 HIS A C 1
ATOM 881 O O . HIS A 1 113 ? -2.890 6.248 -4.438 1.00 98.62 113 HIS A O 1
ATOM 887 N N . LEU A 1 114 ? -2.580 5.206 -6.409 1.00 98.62 114 LEU A N 1
ATOM 888 C CA . LEU A 1 114 ? -1.264 5.749 -6.736 1.00 98.62 114 LEU A CA 1
ATOM 889 C C . LEU A 1 114 ? -1.311 6.325 -8.154 1.00 98.62 114 LEU A C 1
ATOM 891 O O . LEU A 1 114 ? -2.120 5.893 -8.979 1.00 98.62 114 LEU A O 1
ATOM 895 N N . TYR A 1 115 ? -0.449 7.295 -8.441 1.00 98.50 115 TYR A N 1
ATOM 896 C CA . TYR A 1 115 ? -0.194 7.723 -9.812 1.00 98.50 115 TYR A CA 1
ATOM 897 C C . TYR A 1 115 ? 0.939 6.881 -10.403 1.00 98.50 115 TYR A C 1
ATOM 899 O O . TYR A 1 115 ? 2.055 6.882 -9.881 1.00 98.50 115 TYR A O 1
ATOM 907 N N . ASP A 1 116 ? 0.643 6.137 -11.460 1.00 97.25 116 ASP A N 1
ATOM 908 C CA . ASP A 1 116 ? 1.617 5.336 -12.188 1.00 97.25 116 ASP A CA 1
ATOM 909 C C . ASP A 1 116 ? 2.282 6.205 -13.257 1.00 97.25 116 ASP A C 1
ATOM 911 O O . ASP A 1 116 ? 1.618 6.666 -14.186 1.00 97.25 116 ASP A O 1
ATOM 915 N N . GLU A 1 117 ? 3.577 6.474 -13.101 1.00 96.19 117 GLU A N 1
ATOM 916 C CA . GLU A 1 117 ? 4.294 7.403 -13.982 1.00 96.19 117 GLU A CA 1
ATOM 917 C C . GLU A 1 117 ? 4.629 6.808 -15.345 1.00 96.19 117 GLU A C 1
ATOM 919 O O . GLU A 1 117 ? 4.621 7.529 -16.335 1.00 96.19 117 GLU A O 1
ATOM 924 N N . ASP A 1 118 ? 4.876 5.499 -15.403 1.00 93.94 118 ASP A N 1
ATOM 925 C CA . ASP A 1 118 ? 5.107 4.754 -16.646 1.00 93.94 118 ASP A CA 1
ATOM 926 C C . ASP A 1 118 ? 3.851 4.733 -17.524 1.00 93.94 118 ASP A C 1
ATOM 928 O O . ASP A 1 118 ? 3.928 4.891 -18.740 1.00 93.94 118 ASP A O 1
ATOM 932 N N . ARG A 1 119 ? 2.675 4.578 -16.907 1.00 92.19 119 ARG A N 1
ATOM 933 C CA . ARG A 1 119 ? 1.389 4.500 -17.617 1.00 92.19 119 ARG A CA 1
ATOM 934 C C . ARG A 1 119 ? 0.627 5.823 -17.696 1.00 92.19 119 ARG A C 1
ATOM 936 O O . ARG A 1 119 ? -0.454 5.843 -18.281 1.00 92.19 119 ARG A O 1
ATOM 943 N N . GLU A 1 120 ? 1.138 6.878 -17.066 1.00 96.31 120 GLU A N 1
ATOM 944 C CA . GLU A 1 120 ? 0.500 8.196 -16.944 1.00 96.31 120 GLU A CA 1
ATOM 945 C C . GLU A 1 120 ? -0.970 8.122 -16.483 1.00 96.31 120 GLU A C 1
ATOM 947 O O . GLU A 1 120 ? -1.862 8.788 -17.013 1.00 96.31 120 GLU A O 1
ATOM 952 N N . THR A 1 121 ? -1.258 7.261 -15.502 1.00 96.19 121 THR A N 1
ATOM 953 C CA . THR A 1 121 ? -2.636 7.025 -15.055 1.00 96.19 121 THR A CA 1
ATOM 954 C C . THR A 1 121 ? -2.741 6.695 -13.575 1.00 96.19 121 THR A C 1
ATOM 956 O O . THR A 1 121 ? -1.785 6.284 -12.919 1.00 96.19 121 THR A O 1
ATOM 959 N N . THR A 1 122 ? -3.940 6.865 -13.032 1.00 97.06 122 THR A N 1
ATOM 960 C CA . THR A 1 122 ? -4.260 6.498 -11.657 1.00 97.06 122 THR A CA 1
ATOM 961 C C . THR A 1 122 ? -4.553 4.999 -11.570 1.00 97.06 122 THR A C 1
ATOM 963 O O . THR A 1 122 ? -5.373 4.474 -12.321 1.00 97.06 122 THR A O 1
ATOM 966 N N . ILE A 1 123 ? -3.918 4.310 -10.622 1.00 95.38 123 ILE A N 1
ATOM 967 C CA . ILE A 1 123 ? -4.105 2.875 -10.366 1.00 95.38 123 ILE A CA 1
ATOM 968 C C . ILE A 1 123 ? -4.561 2.630 -8.926 1.00 95.38 123 ILE A C 1
ATOM 970 O O . ILE A 1 123 ? -4.271 3.429 -8.035 1.00 95.38 123 ILE A O 1
ATOM 974 N N . GLN A 1 124 ? -5.249 1.512 -8.678 1.00 95.38 124 GLN A N 1
ATOM 975 C CA . GLN A 1 124 ? -5.420 1.001 -7.313 1.00 95.38 124 GLN A CA 1
ATOM 976 C C . GLN A 1 124 ? -4.042 0.614 -6.768 1.00 95.38 124 GLN A C 1
ATOM 978 O O . GLN A 1 124 ? -3.270 -0.030 -7.478 1.00 95.38 124 GLN A O 1
ATOM 983 N N . GLY A 1 125 ? -3.721 1.015 -5.539 1.00 93.44 125 GLY A N 1
ATOM 984 C CA . GLY A 1 125 ? -2.369 0.853 -5.015 1.00 93.44 125 GLY A CA 1
ATOM 985 C C . GLY A 1 125 ? -2.352 0.573 -3.523 1.00 93.44 125 GLY A C 1
ATOM 986 O O . GLY A 1 125 ? -2.787 -0.492 -3.087 1.00 93.44 125 GLY A O 1
ATOM 987 N N . VAL A 1 126 ? -1.818 1.524 -2.760 1.00 98.19 126 VAL A N 1
ATOM 988 C CA . VAL A 1 126 ? -1.538 1.388 -1.326 1.00 98.19 126 VAL A CA 1
ATOM 989 C C . VAL A 1 126 ? -2.807 1.129 -0.505 1.00 98.19 126 VAL A C 1
ATOM 991 O O . VAL A 1 126 ? -3.862 1.729 -0.736 1.00 98.19 126 VAL A O 1
ATOM 994 N N . LYS A 1 127 ? -2.711 0.218 0.468 1.00 98.50 127 LYS A N 1
ATOM 995 C CA . LYS A 1 127 ? -3.852 -0.257 1.264 1.00 98.50 127 LYS A CA 1
ATOM 996 C C . LYS A 1 127 ? -3.570 -0.103 2.752 1.00 98.50 127 LYS A C 1
ATOM 998 O O . LYS A 1 127 ? -2.471 -0.416 3.202 1.00 98.50 127 LYS A O 1
ATOM 1003 N N . ILE A 1 128 ? -4.574 0.347 3.501 1.00 98.75 128 ILE A N 1
ATOM 1004 C CA . ILE A 1 128 ? -4.593 0.310 4.966 1.00 98.75 128 ILE A CA 1
ATOM 1005 C C . ILE A 1 128 ? -5.662 -0.673 5.436 1.00 98.75 128 ILE A C 1
ATOM 1007 O O . ILE A 1 128 ? -6.775 -0.705 4.904 1.00 98.75 128 ILE A O 1
ATOM 1011 N N . TYR A 1 129 ? -5.328 -1.457 6.451 1.00 98.56 129 TYR A N 1
ATOM 1012 C CA . TYR A 1 129 ? -6.153 -2.524 6.993 1.00 98.56 129 TYR A CA 1
ATOM 1013 C C . TYR A 1 129 ? -6.417 -2.312 8.478 1.00 98.56 129 TYR A C 1
ATOM 1015 O O . TYR A 1 129 ? -5.560 -1.816 9.206 1.00 98.56 129 TYR A O 1
ATOM 1023 N N . ARG A 1 130 ? -7.592 -2.743 8.939 1.00 98.25 130 ARG A N 1
ATOM 1024 C CA . ARG A 1 130 ? -7.908 -2.894 10.361 1.00 98.25 130 ARG A CA 1
ATOM 1025 C C . ARG A 1 130 ? -7.464 -4.278 10.816 1.00 98.25 130 ARG A C 1
ATOM 1027 O O . ARG A 1 130 ? -8.042 -5.277 10.388 1.00 98.25 130 ARG A O 1
ATOM 1034 N N . THR A 1 131 ? -6.486 -4.343 11.715 1.00 97.69 131 THR A N 1
ATOM 1035 C CA . THR A 1 131 ? -5.844 -5.602 12.131 1.00 97.69 131 THR A CA 1
ATOM 1036 C C . THR A 1 131 ? -6.862 -6.615 12.649 1.00 97.69 131 THR A C 1
ATOM 1038 O O . THR A 1 131 ? -6.876 -7.762 12.210 1.00 97.69 131 THR A O 1
ATOM 1041 N N . ALA A 1 132 ? -7.785 -6.180 13.513 1.00 96.38 132 ALA A N 1
ATOM 1042 C CA . ALA A 1 132 ? -8.819 -7.049 14.081 1.00 96.38 132 ALA A CA 1
ATOM 1043 C C . ALA A 1 132 ? -9.725 -7.698 13.018 1.00 96.38 132 ALA A C 1
ATOM 1045 O O . ALA A 1 132 ? -10.189 -8.819 13.210 1.00 96.38 132 ALA A O 1
ATOM 1046 N N . SER A 1 133 ? -9.957 -7.027 11.885 1.00 95.69 133 SER A N 1
ATOM 1047 C CA . SER A 1 133 ? -10.760 -7.579 10.790 1.00 95.69 133 SER A CA 1
ATOM 1048 C C . SER A 1 133 ? -10.039 -8.707 10.053 1.00 95.69 133 SER A C 1
ATOM 1050 O O . SER A 1 133 ? -10.698 -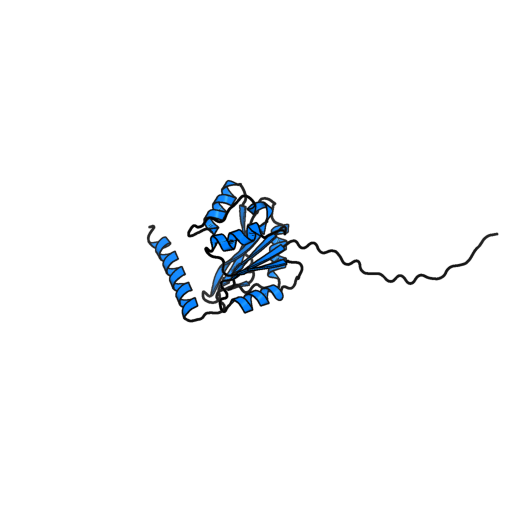9.552 9.459 1.00 95.69 133 SER A O 1
ATOM 1052 N N . LEU A 1 134 ? -8.705 -8.751 10.098 1.00 92.94 134 LEU A N 1
ATOM 1053 C CA . LEU A 1 134 ? -7.926 -9.733 9.347 1.00 92.94 134 LEU A CA 1
ATOM 1054 C C . LEU A 1 134 ? -7.462 -10.946 10.162 1.00 92.94 134 LEU A C 1
ATOM 1056 O O . LEU A 1 134 ? -6.916 -11.885 9.596 1.00 92.94 134 LEU A O 1
ATOM 1060 N N . GLN A 1 135 ? -7.731 -10.993 11.469 1.00 89.06 135 GLN A N 1
ATOM 1061 C CA . GLN A 1 135 ? -7.303 -12.105 12.335 1.00 89.06 135 GLN A CA 1
ATOM 1062 C C . GLN A 1 135 ? -7.941 -13.463 11.997 1.00 89.06 135 GLN A C 1
ATOM 1064 O O . GLN A 1 135 ? -7.486 -14.494 12.484 1.00 89.06 135 GLN A O 1
ATOM 1069 N N . SER A 1 136 ? -9.019 -13.478 11.213 1.00 90.06 136 SER A N 1
ATOM 1070 C CA . SER A 1 136 ? -9.772 -14.692 10.865 1.00 90.06 136 SER A CA 1
ATOM 1071 C C . SER A 1 136 ? -9.709 -15.052 9.379 1.00 90.06 136 SER A C 1
ATOM 1073 O O . SER A 1 136 ? -10.418 -15.957 8.950 1.00 90.06 136 SER A O 1
ATOM 1075 N N . VAL A 1 137 ? -8.879 -14.357 8.601 1.00 93.12 137 VAL A N 1
ATOM 1076 C CA . VAL A 1 137 ? -8.647 -14.649 7.181 1.00 93.12 137 VAL A CA 1
ATOM 1077 C C . VAL A 1 137 ? -7.189 -15.034 6.963 1.00 93.12 137 VAL A C 1
ATOM 1079 O O . VAL A 1 137 ? -6.318 -14.718 7.776 1.00 93.12 137 VAL A O 1
ATOM 1082 N N . VAL A 1 138 ? -6.922 -15.738 5.867 1.00 95.38 138 VAL A N 1
ATOM 1083 C CA . VAL A 1 138 ? -5.581 -16.234 5.537 1.00 95.38 138 VAL A CA 1
ATOM 1084 C C . VAL A 1 138 ? -5.290 -15.957 4.072 1.00 95.38 138 VAL A C 1
ATOM 1086 O O . VAL A 1 138 ? -6.103 -16.282 3.208 1.00 95.38 138 VAL A O 1
ATOM 1089 N N . PHE A 1 139 ? -4.110 -15.422 3.772 1.00 94.44 139 PHE A N 1
ATOM 1090 C CA . PHE A 1 139 ? -3.642 -15.311 2.394 1.00 94.44 139 PHE A CA 1
ATOM 1091 C C . PHE A 1 139 ? -3.304 -16.698 1.835 1.00 94.44 139 PHE A C 1
ATOM 1093 O O . PHE A 1 139 ? -2.242 -17.263 2.109 1.00 94.44 139 PHE A O 1
ATOM 1100 N N . GLN A 1 140 ? -4.203 -17.252 1.022 1.00 92.19 140 GLN A N 1
ATOM 1101 C CA . GLN A 1 140 ? -3.977 -18.529 0.349 1.00 92.19 140 GLN A CA 1
ATOM 1102 C C . GLN A 1 140 ? -2.939 -18.385 -0.768 1.00 92.19 140 GLN A C 1
ATOM 1104 O O . GLN A 1 140 ? -2.870 -17.359 -1.448 1.00 92.19 140 GLN A O 1
ATOM 1109 N N . ASN A 1 141 ? -2.144 -19.434 -0.995 1.00 93.56 141 ASN A N 1
ATOM 1110 C CA . ASN A 1 141 ? -1.201 -19.485 -2.115 1.00 93.56 141 ASN A CA 1
ATOM 1111 C C . ASN A 1 141 ? -1.931 -19.768 -3.438 1.00 93.56 141 ASN A C 1
ATOM 1113 O O . ASN A 1 141 ? -1.859 -20.862 -3.996 1.00 93.56 141 ASN A O 1
ATOM 1117 N N . VAL A 1 142 ? -2.665 -18.767 -3.914 1.00 88.19 142 VAL A N 1
ATOM 1118 C CA . VAL A 1 142 ? -3.383 -18.761 -5.190 1.00 88.19 142 VAL A CA 1
ATOM 1119 C C . VAL A 1 142 ? -2.932 -17.564 -6.026 1.00 88.19 142 VAL A C 1
ATOM 1121 O O . VAL A 1 142 ? -2.454 -16.564 -5.490 1.00 88.19 142 VAL A O 1
ATOM 1124 N N . LYS A 1 143 ? -3.087 -17.644 -7.354 1.00 77.56 143 LYS A N 1
ATOM 1125 C CA . LYS A 1 143 ? -2.573 -16.630 -8.299 1.00 77.56 143 LYS A CA 1
ATOM 1126 C C . LYS A 1 143 ? -3.045 -15.203 -7.980 1.00 77.56 143 LYS A C 1
ATOM 1128 O O . LYS A 1 143 ? -2.278 -14.263 -8.147 1.00 77.56 143 LYS A O 1
ATOM 1133 N N . ALA A 1 144 ? -4.282 -15.054 -7.508 1.00 84.69 144 ALA A N 1
ATOM 1134 C CA . ALA A 1 144 ? -4.878 -13.784 -7.100 1.00 84.69 144 ALA A CA 1
ATOM 1135 C C . ALA A 1 144 ? -5.176 -13.783 -5.590 1.00 84.69 144 ALA A C 1
ATOM 1137 O O . ALA A 1 144 ? -6.324 -13.638 -5.179 1.00 84.69 144 ALA A O 1
ATOM 1138 N N . CYS A 1 145 ? -4.147 -14.001 -4.763 1.00 87.69 145 CYS A N 1
ATOM 1139 C CA . CYS A 1 145 ? -4.296 -14.149 -3.309 1.00 87.69 145 CYS A CA 1
ATOM 1140 C C . CYS A 1 145 ? -5.017 -12.973 -2.624 1.00 87.69 145 CYS A C 1
ATOM 1142 O O . CYS A 1 145 ? -5.766 -13.190 -1.678 1.00 87.69 145 CYS A O 1
ATOM 1144 N N . GLU A 1 146 ? -4.868 -11.747 -3.129 1.00 90.12 146 GLU A N 1
ATOM 1145 C CA . GLU A 1 146 ? -5.622 -10.592 -2.630 1.00 90.12 146 GLU A CA 1
ATOM 1146 C C . GLU A 1 146 ? -7.119 -10.699 -2.946 1.00 90.12 146 GLU A C 1
ATOM 1148 O O . GLU A 1 146 ? -7.945 -10.411 -2.088 1.00 90.12 146 GLU A O 1
ATOM 1153 N N . MET A 1 147 ? -7.497 -11.163 -4.141 1.00 91.56 147 MET A N 1
ATOM 1154 C CA . MET A 1 147 ? -8.911 -11.338 -4.502 1.00 91.56 147 MET A CA 1
ATOM 1155 C C . MET A 1 147 ? -9.575 -12.427 -3.658 1.00 91.56 147 MET A C 1
ATOM 1157 O O . MET A 1 147 ? -10.723 -12.273 -3.242 1.00 91.56 147 MET A O 1
ATOM 1161 N N . ASP A 1 148 ? -8.838 -13.499 -3.367 1.00 93.50 148 ASP A N 1
ATOM 1162 C CA . ASP A 1 148 ? -9.273 -14.543 -2.440 1.00 93.50 148 ASP A CA 1
ATOM 1163 C C . ASP A 1 148 ? -9.481 -13.986 -1.020 1.00 93.50 148 ASP A C 1
ATOM 1165 O O . ASP A 1 148 ? -10.527 -14.221 -0.414 1.00 93.50 148 ASP A O 1
ATOM 1169 N N . LEU A 1 149 ? -8.561 -13.146 -0.527 1.00 94.75 149 LEU A N 1
ATOM 1170 C CA . LEU A 1 149 ? -8.718 -12.448 0.754 1.00 94.75 149 LEU A CA 1
ATOM 1171 C C . LEU A 1 149 ? -9.992 -11.587 0.785 1.00 94.75 149 LEU A C 1
ATOM 1173 O O . LEU A 1 149 ? -10.751 -11.644 1.753 1.00 94.75 149 LEU A O 1
ATOM 1177 N N . LEU A 1 150 ? -10.260 -10.811 -0.272 1.00 94.25 150 LEU A N 1
ATOM 1178 C CA . LEU A 1 150 ? -11.462 -9.972 -0.351 1.00 94.25 150 LEU A CA 1
ATOM 1179 C C . LEU A 1 150 ? -12.749 -10.808 -0.347 1.00 94.25 150 LEU A C 1
ATOM 1181 O O . LEU A 1 150 ? -13.742 -10.398 0.260 1.00 94.25 150 LEU A O 1
ATOM 1185 N N . ALA A 1 151 ? -12.736 -11.987 -0.974 1.00 94.88 151 ALA A N 1
ATOM 1186 C CA . ALA A 1 151 ? -13.856 -12.922 -0.924 1.00 94.88 151 ALA A CA 1
ATOM 1187 C C . ALA A 1 151 ? -14.071 -13.475 0.497 1.00 94.88 151 ALA A C 1
ATOM 1189 O O . ALA A 1 151 ? -15.208 -13.485 0.978 1.00 94.88 151 ALA A O 1
ATOM 1190 N N . GLN A 1 152 ? -12.996 -13.861 1.197 1.00 96.62 152 GLN A N 1
ATOM 1191 C CA . GLN A 1 152 ? -13.060 -14.291 2.601 1.00 96.62 152 GLN A CA 1
ATOM 1192 C C . GLN A 1 152 ? -13.625 -13.180 3.502 1.00 96.62 152 GLN A C 1
ATOM 1194 O O . GLN A 1 152 ? -14.560 -13.420 4.267 1.00 96.62 152 GLN A O 1
ATOM 1199 N N . MET A 1 153 ? -13.125 -11.947 3.364 1.00 95.94 153 MET A N 1
ATOM 1200 C CA . MET A 1 153 ? -13.636 -10.777 4.090 1.00 95.94 153 MET A CA 1
ATOM 1201 C C . MET A 1 153 ? -15.136 -10.573 3.839 1.00 95.94 153 MET A C 1
ATOM 1203 O O . MET A 1 153 ? -15.912 -10.425 4.787 1.00 95.94 153 MET A O 1
ATOM 1207 N N . GLY A 1 154 ? -15.562 -10.630 2.574 1.00 95.94 154 GLY A N 1
ATOM 1208 C CA . GLY A 1 154 ? -16.963 -10.481 2.185 1.00 95.94 154 GLY A CA 1
ATOM 1209 C C . GLY A 1 154 ? -17.873 -11.545 2.803 1.00 95.94 154 GLY A C 1
ATOM 1210 O O . GLY A 1 154 ? -18.944 -11.208 3.311 1.00 95.94 154 GLY A O 1
ATOM 1211 N N . ALA A 1 155 ? -17.429 -12.805 2.843 1.00 96.50 155 ALA A N 1
ATOM 1212 C CA . ALA A 1 155 ? -18.162 -13.904 3.479 1.00 96.50 155 ALA A CA 1
ATOM 1213 C C . ALA A 1 155 ? -18.358 -13.698 4.994 1.00 96.50 155 ALA A C 1
ATOM 1215 O O . ALA A 1 155 ? -19.318 -14.204 5.573 1.00 96.50 155 ALA A O 1
ATOM 1216 N N . MET A 1 156 ? -17.484 -12.914 5.627 1.00 95.31 156 MET A N 1
ATOM 1217 C CA . MET A 1 156 ? -17.553 -12.543 7.043 1.00 95.31 156 MET A CA 1
ATOM 1218 C C . MET A 1 156 ? -18.296 -11.221 7.298 1.00 95.31 156 MET A C 1
ATOM 1220 O O . MET A 1 156 ? -18.363 -10.755 8.435 1.00 95.31 156 MET A O 1
ATOM 1224 N N . GLY A 1 157 ? -18.843 -10.584 6.257 1.00 95.94 157 GLY A N 1
ATOM 1225 C CA . GLY A 1 157 ? -19.495 -9.276 6.360 1.00 95.94 157 GLY A CA 1
ATOM 1226 C C . GLY A 1 157 ? -18.525 -8.100 6.523 1.00 95.94 157 GLY A C 1
ATOM 1227 O O . GLY A 1 157 ? -18.963 -6.980 6.797 1.00 95.94 157 GLY A O 1
ATOM 1228 N N . ILE A 1 158 ? -17.225 -8.330 6.336 1.00 96.94 158 ILE A N 1
ATOM 1229 C CA . ILE A 1 158 ? -16.190 -7.298 6.351 1.00 96.94 158 ILE A CA 1
ATOM 1230 C C . ILE A 1 158 ? -16.130 -6.682 4.958 1.00 96.94 158 ILE A C 1
ATOM 1232 O O . ILE A 1 158 ? -15.966 -7.372 3.952 1.00 96.94 158 ILE A O 1
ATOM 1236 N N . ARG A 1 159 ? -16.267 -5.361 4.890 1.00 97.19 159 ARG A N 1
ATOM 1237 C CA . ARG A 1 159 ? -16.234 -4.618 3.631 1.00 97.19 159 ARG A CA 1
ATOM 1238 C C . ARG A 1 159 ? -14.896 -3.930 3.441 1.00 97.19 159 ARG A C 1
ATOM 1240 O O . ARG A 1 159 ? -14.161 -3.671 4.395 1.00 97.19 159 ARG A O 1
ATOM 1247 N N . TRP A 1 160 ? -14.622 -3.587 2.195 1.00 97.69 160 TRP A N 1
ATOM 1248 C CA . TRP A 1 160 ? -13.513 -2.729 1.825 1.00 97.69 160 TRP A CA 1
ATOM 1249 C C . TRP A 1 160 ? -14.013 -1.560 0.979 1.00 97.69 160 TRP A C 1
ATOM 1251 O O . TRP A 1 160 ? -15.106 -1.616 0.411 1.00 97.69 160 TRP A O 1
ATOM 1261 N N . VAL A 1 161 ? -13.228 -0.487 0.936 1.00 97.81 161 VAL A N 1
ATOM 1262 C CA . VAL A 1 161 ? -13.549 0.734 0.189 1.00 97.81 161 VAL A CA 1
ATOM 1263 C C . VAL A 1 161 ? -12.394 1.078 -0.740 1.00 97.81 161 VAL A C 1
ATOM 1265 O O . VAL A 1 161 ? -11.239 1.054 -0.322 1.00 97.81 161 VAL A O 1
ATOM 1268 N N . LEU A 1 162 ? -12.713 1.441 -1.982 1.00 98.06 162 LEU A N 1
ATOM 1269 C CA . LEU A 1 162 ? -11.794 2.152 -2.865 1.00 98.06 162 LEU A CA 1
ATOM 1270 C C . LEU A 1 162 ? -11.973 3.659 -2.645 1.00 98.06 162 LEU A C 1
ATOM 1272 O O . LEU A 1 162 ? -13.021 4.214 -2.975 1.00 98.06 162 LEU A O 1
ATOM 1276 N N . HIS A 1 163 ? -10.976 4.314 -2.060 1.00 98.31 163 HIS A N 1
ATOM 1277 C CA . HIS A 1 163 ? -11.002 5.745 -1.774 1.00 98.31 163 HIS A CA 1
ATOM 1278 C C . HIS A 1 163 ? -10.346 6.537 -2.922 1.00 98.31 163 HIS A C 1
ATOM 1280 O O . HIS A 1 163 ? -9.287 6.137 -3.411 1.00 98.31 163 HIS A O 1
ATOM 1286 N N . PRO A 1 164 ? -10.917 7.674 -3.366 1.00 97.38 164 PRO A N 1
ATOM 1287 C CA . PRO A 1 164 ? -10.423 8.404 -4.540 1.00 97.38 164 PRO A CA 1
ATOM 1288 C C . PRO A 1 164 ? -9.071 9.108 -4.334 1.00 97.38 164 PRO A C 1
ATOM 1290 O O . PRO A 1 164 ? -8.492 9.595 -5.299 1.00 97.38 164 PRO A O 1
ATOM 1293 N N . SER A 1 165 ? -8.559 9.192 -3.102 1.00 97.56 165 SER A N 1
ATOM 1294 C CA . SER A 1 165 ? -7.284 9.865 -2.825 1.00 97.56 165 SER A CA 1
ATOM 1295 C C . SER A 1 165 ? -6.102 9.154 -3.479 1.00 97.56 165 SER A C 1
ATOM 1297 O O . SER A 1 165 ? -5.956 7.937 -3.337 1.00 97.56 165 SER A O 1
ATOM 1299 N N . ILE A 1 166 ? -5.222 9.938 -4.097 1.00 98.56 166 ILE A N 1
ATOM 1300 C CA . ILE A 1 166 ? -3.914 9.502 -4.588 1.00 98.56 166 ILE A CA 1
ATOM 1301 C C . ILE A 1 166 ? -2.902 9.721 -3.463 1.00 98.56 166 ILE A C 1
ATOM 1303 O O . ILE A 1 166 ? -2.762 10.839 -2.979 1.00 98.56 166 ILE A O 1
ATOM 1307 N N . GLN A 1 167 ? -2.229 8.656 -3.032 1.00 98.56 167 GLN A N 1
ATOM 1308 C CA . GLN A 1 167 ? -1.368 8.656 -1.841 1.00 98.56 167 GLN A CA 1
ATOM 1309 C C . GLN A 1 167 ? 0.122 8.486 -2.162 1.00 98.56 167 GLN A C 1
ATOM 1311 O O . GLN A 1 167 ? 0.949 8.293 -1.271 1.00 98.56 167 GLN A O 1
ATOM 1316 N N . GLY A 1 168 ? 0.489 8.556 -3.438 1.00 98.44 168 GLY A N 1
ATOM 1317 C CA . GLY A 1 168 ? 1.862 8.350 -3.862 1.00 98.44 168 GLY A CA 1
ATOM 1318 C C . GLY A 1 168 ? 2.004 8.081 -5.348 1.00 98.44 168 GLY A C 1
ATOM 1319 O O . GLY A 1 168 ? 1.072 8.239 -6.140 1.00 98.44 168 GLY A O 1
ATOM 1320 N N . ARG A 1 169 ? 3.209 7.651 -5.699 1.00 98.38 169 ARG A N 1
ATOM 1321 C CA . ARG A 1 169 ? 3.642 7.312 -7.049 1.00 98.38 169 ARG A CA 1
ATOM 1322 C C . ARG A 1 169 ? 4.050 5.848 -7.136 1.00 98.38 169 ARG A C 1
ATOM 1324 O O . ARG A 1 169 ? 4.498 5.264 -6.151 1.00 98.38 169 ARG A O 1
ATOM 1331 N N . HIS A 1 170 ? 3.935 5.298 -8.333 1.00 96.81 170 HIS A N 1
ATOM 1332 C CA . HIS A 1 170 ? 4.368 3.959 -8.710 1.00 96.81 170 HIS A CA 1
ATOM 1333 C C . HIS A 1 170 ? 5.008 4.004 -10.104 1.00 96.81 170 HIS A C 1
ATOM 1335 O O . HIS A 1 170 ? 4.827 4.977 -10.838 1.00 96.81 170 HIS A O 1
ATOM 1341 N N . GLY A 1 171 ? 5.769 2.970 -10.468 1.00 91.06 171 GLY A N 1
ATOM 1342 C CA . GLY A 1 171 ? 6.435 2.910 -11.770 1.00 91.06 171 GLY A CA 1
ATOM 1343 C C . GLY A 1 171 ? 7.487 4.008 -11.960 1.00 91.06 171 GLY A C 1
ATOM 1344 O O . GLY A 1 171 ? 7.591 4.586 -13.035 1.00 91.06 171 GLY A O 1
ATOM 1345 N N . THR A 1 172 ? 8.228 4.328 -10.895 1.00 90.75 172 THR A N 1
ATOM 1346 C CA . THR A 1 172 ? 9.138 5.485 -10.839 1.00 90.75 172 THR A CA 1
ATOM 1347 C C . THR A 1 172 ? 10.541 5.195 -11.375 1.00 90.75 172 THR A C 1
ATOM 1349 O O . THR A 1 172 ? 11.233 6.105 -11.832 1.00 90.75 172 THR A O 1
ATOM 1352 N N . LEU A 1 173 ? 10.992 3.941 -11.299 1.00 91.69 173 LEU A N 1
ATOM 1353 C CA . LEU A 1 173 ? 12.339 3.538 -11.686 1.00 91.69 173 LEU A CA 1
ATOM 1354 C C . LEU A 1 173 ? 12.337 2.107 -12.216 1.00 91.69 173 LEU A C 1
ATOM 1356 O O . LEU A 1 173 ? 11.732 1.217 -11.622 1.00 91.69 173 LEU A O 1
ATOM 1360 N N . PHE A 1 174 ? 13.077 1.886 -13.302 1.00 90.62 174 PHE A N 1
ATOM 1361 C CA . PHE A 1 174 ? 13.231 0.568 -13.900 1.00 90.62 174 PHE A CA 1
ATOM 1362 C C . PHE A 1 174 ? 14.654 0.316 -14.389 1.00 90.62 174 PHE A C 1
ATOM 1364 O O . PHE A 1 174 ? 15.354 1.222 -14.844 1.00 90.62 174 PHE A O 1
ATOM 1371 N N . SER A 1 175 ? 15.038 -0.955 -14.380 1.00 89.12 175 SER A N 1
ATOM 1372 C CA . SER A 1 175 ? 16.074 -1.492 -15.252 1.00 89.12 175 SER A CA 1
ATOM 1373 C C . SER A 1 175 ? 15.420 -2.059 -16.520 1.00 89.12 175 SER A C 1
ATOM 1375 O O . SER A 1 175 ? 14.213 -2.324 -16.521 1.00 89.12 175 SER A O 1
ATOM 1377 N N . PRO A 1 176 ? 16.187 -2.325 -17.594 1.00 92.81 176 PRO A N 1
ATOM 1378 C CA . PRO A 1 176 ? 15.661 -3.021 -18.770 1.00 92.81 176 PRO A CA 1
ATOM 1379 C C . PRO A 1 176 ? 14.977 -4.356 -18.439 1.00 92.81 176 PRO A C 1
ATOM 1381 O O . PRO A 1 176 ? 14.006 -4.742 -19.085 1.00 92.81 176 PRO A O 1
ATOM 1384 N N . GLU A 1 177 ? 15.458 -5.060 -17.414 1.00 90.38 177 GLU A N 1
ATOM 1385 C CA . GLU A 1 177 ? 14.873 -6.326 -16.988 1.00 90.38 177 GLU A CA 1
ATOM 1386 C C . GLU A 1 177 ? 13.554 -6.132 -16.227 1.00 90.38 177 GLU A C 1
ATOM 1388 O O . GLU A 1 177 ? 12.581 -6.837 -16.502 1.00 90.38 177 GLU A O 1
ATOM 1393 N N . THR A 1 178 ? 13.488 -5.179 -15.293 1.00 89.06 178 THR A N 1
ATOM 1394 C CA . THR A 1 178 ? 12.281 -4.976 -14.477 1.00 89.06 178 THR A CA 1
ATOM 1395 C C . THR A 1 178 ? 11.133 -4.403 -15.305 1.00 89.06 178 THR A C 1
ATOM 1397 O O . THR A 1 178 ? 10.006 -4.885 -15.178 1.00 89.06 178 THR A O 1
ATOM 1400 N N . ILE A 1 179 ? 11.412 -3.488 -16.244 1.00 91.81 179 ILE A N 1
ATOM 1401 C CA . ILE A 1 179 ? 10.387 -2.984 -17.172 1.00 91.81 179 ILE A CA 1
ATOM 1402 C C . ILE A 1 179 ? 9.875 -4.091 -18.102 1.00 91.81 179 ILE A C 1
ATOM 1404 O O . ILE A 1 179 ? 8.668 -4.225 -18.296 1.00 91.81 179 ILE A O 1
ATOM 1408 N N . TYR A 1 180 ? 10.758 -4.964 -18.607 1.00 92.38 180 TYR A N 1
ATOM 1409 C CA . TYR A 1 180 ? 10.345 -6.115 -19.414 1.00 92.38 180 TYR A CA 1
ATOM 1410 C C . TYR A 1 180 ? 9.430 -7.061 -18.626 1.00 92.38 180 TYR A C 1
ATOM 1412 O O . TYR A 1 180 ? 8.366 -7.445 -19.112 1.00 92.38 180 TYR A O 1
ATOM 1420 N N . ARG A 1 181 ? 9.812 -7.425 -17.394 1.00 88.62 181 ARG A N 1
ATOM 1421 C CA . ARG A 1 181 ? 9.014 -8.319 -16.536 1.00 88.62 181 ARG A CA 1
ATOM 1422 C C . ARG A 1 181 ? 7.649 -7.722 -16.200 1.00 88.62 181 ARG A C 1
ATOM 1424 O O . ARG A 1 181 ? 6.665 -8.464 -16.179 1.00 88.62 181 ARG A O 1
ATOM 1431 N N . ARG A 1 182 ? 7.577 -6.407 -15.981 1.00 88.31 182 ARG A N 1
ATOM 1432 C CA . ARG A 1 182 ? 6.325 -5.674 -15.770 1.00 88.31 182 ARG A CA 1
ATOM 1433 C C . ARG A 1 182 ? 5.398 -5.804 -16.975 1.00 88.31 182 ARG A C 1
ATOM 1435 O O . ARG A 1 182 ? 4.296 -6.324 -16.818 1.00 88.31 182 ARG A O 1
ATOM 1442 N N . TYR A 1 183 ? 5.855 -5.419 -18.169 1.00 90.50 183 TYR A N 1
ATOM 1443 C CA . TYR A 1 183 ? 5.037 -5.506 -19.384 1.00 90.50 183 TYR A CA 1
ATOM 1444 C C . TYR A 1 183 ? 4.661 -6.946 -19.732 1.00 90.50 183 TYR A C 1
ATOM 1446 O O . TYR A 1 183 ? 3.519 -7.201 -20.102 1.00 90.50 183 TYR A O 1
ATOM 1454 N N . LYS A 1 184 ? 5.573 -7.907 -19.539 1.00 89.56 184 LYS A N 1
ATOM 1455 C CA . LYS A 1 184 ? 5.262 -9.333 -19.684 1.00 89.56 184 LYS A CA 1
ATOM 1456 C C . LYS A 1 184 ? 4.135 -9.757 -18.736 1.00 89.56 184 LYS A C 1
ATOM 1458 O O . LYS A 1 184 ? 3.181 -10.379 -19.182 1.00 89.56 184 LYS A O 1
ATOM 1463 N N . SER A 1 185 ? 4.223 -9.399 -17.455 1.00 83.38 185 SER A N 1
ATOM 1464 C CA . SER A 1 185 ? 3.206 -9.765 -16.459 1.00 83.38 185 SER A CA 1
ATOM 1465 C C . SER A 1 185 ? 1.861 -9.094 -16.732 1.00 83.38 185 SER A C 1
ATOM 1467 O O . SER A 1 185 ? 0.825 -9.710 -16.508 1.00 83.38 185 SER A O 1
ATOM 1469 N N . MET A 1 186 ? 1.860 -7.845 -17.209 1.00 82.88 186 MET A N 1
ATOM 1470 C CA . MET A 1 186 ? 0.641 -7.157 -17.647 1.00 82.88 186 MET A CA 1
ATOM 1471 C C . MET A 1 186 ? 0.025 -7.870 -18.847 1.00 82.88 186 MET A C 1
ATOM 1473 O O . MET A 1 186 ? -1.128 -8.266 -18.787 1.00 82.88 186 MET A O 1
ATOM 1477 N N . TYR A 1 187 ? 0.819 -8.151 -19.878 1.00 82.75 187 TYR A N 1
ATOM 1478 C CA . TYR A 1 187 ? 0.362 -8.870 -21.064 1.00 82.75 187 TYR A CA 1
ATOM 1479 C C . TYR A 1 187 ? -0.190 -10.268 -20.736 1.00 82.75 187 TYR A C 1
ATOM 1481 O O . TYR A 1 187 ? -1.228 -10.668 -21.252 1.00 82.75 187 TYR A O 1
ATOM 1489 N N . GLU A 1 188 ? 0.461 -11.012 -19.838 1.00 81.56 188 GLU A N 1
ATOM 1490 C CA . GLU A 1 188 ? -0.009 -12.325 -19.374 1.00 81.56 188 GLU A CA 1
ATOM 1491 C C . GLU A 1 188 ? -1.278 -12.247 -18.506 1.00 81.56 188 GLU A C 1
ATOM 1493 O O . GLU A 1 188 ? -2.022 -13.228 -18.435 1.00 81.56 188 GLU A O 1
ATOM 1498 N N . LYS A 1 189 ? -1.531 -11.115 -17.835 1.00 69.56 189 LYS A N 1
ATOM 1499 C CA . LYS A 1 189 ? -2.804 -10.845 -17.148 1.00 69.56 189 LYS A CA 1
ATOM 1500 C C . LYS A 1 189 ? -3.896 -10.500 -18.161 1.00 69.56 189 LYS A C 1
ATOM 1502 O O . LYS A 1 189 ? -4.952 -11.123 -18.124 1.00 69.56 189 LYS A O 1
ATOM 1507 N N . ASP A 1 190 ? -3.606 -9.604 -19.099 1.00 61.66 190 ASP A N 1
ATOM 1508 C CA . ASP A 1 190 ? -4.557 -9.127 -20.106 1.00 61.66 190 ASP A CA 1
ATOM 1509 C C . ASP A 1 190 ? -4.987 -10.261 -21.053 1.00 61.66 190 ASP A C 1
ATOM 1511 O O . ASP A 1 190 ? -6.166 -10.407 -21.348 1.00 61.66 190 ASP A O 1
ATOM 1515 N N . ILE A 1 191 ? -4.080 -11.154 -21.467 1.00 56.69 191 ILE A N 1
ATOM 1516 C CA . ILE A 1 191 ? -4.424 -12.331 -22.291 1.00 56.69 191 ILE A CA 1
ATOM 1517 C C . ILE A 1 191 ? -5.537 -13.187 -21.672 1.00 56.69 191 ILE A C 1
ATOM 1519 O O . ILE A 1 191 ? -6.283 -13.823 -22.413 1.00 56.69 191 ILE A O 1
ATOM 1523 N N . LEU A 1 192 ? -5.645 -13.245 -20.346 1.00 51.28 192 LEU A N 1
ATOM 1524 C CA . LEU A 1 192 ? -6.684 -14.032 -19.680 1.00 51.28 192 LEU A CA 1
ATOM 1525 C C . LEU A 1 192 ? -8.034 -13.311 -19.711 1.00 51.28 192 LEU A C 1
ATOM 1527 O O . LEU A 1 192 ? -9.043 -13.952 -19.972 1.00 51.28 192 LEU A O 1
ATOM 1531 N N . GLU A 1 193 ? -8.053 -11.984 -19.565 1.00 47.53 193 GLU A N 1
ATOM 1532 C CA . GLU A 1 193 ? -9.285 -11.194 -19.713 1.00 47.53 193 GLU A CA 1
ATOM 1533 C C . GLU A 1 193 ? -9.836 -11.220 -21.150 1.00 47.53 193 GLU A C 1
ATOM 1535 O O . GLU A 1 193 ? -11.045 -11.124 -21.345 1.00 47.53 193 GLU A O 1
ATOM 1540 N N . TRP A 1 194 ? -8.972 -11.389 -22.158 1.00 40.16 194 TRP A N 1
ATOM 1541 C CA . TRP A 1 194 ? -9.371 -11.416 -23.572 1.00 40.16 194 TRP A CA 1
ATOM 1542 C C . TRP A 1 194 ? -9.659 -12.814 -24.140 1.00 40.16 194 TRP A C 1
ATOM 1544 O O . TRP A 1 194 ? -10.290 -12.904 -25.190 1.00 40.16 194 TRP A O 1
ATOM 1554 N N . ASN A 1 195 ? -9.217 -13.895 -23.486 1.00 38.91 195 ASN A N 1
ATOM 1555 C CA . ASN A 1 195 ? -9.462 -15.273 -23.945 1.00 38.91 195 ASN A CA 1
ATOM 1556 C C . ASN A 1 195 ? -10.558 -16.015 -23.161 1.00 38.91 195 ASN A C 1
ATOM 1558 O O . ASN A 1 195 ? -10.885 -17.140 -23.529 1.00 38.91 195 ASN A O 1
ATOM 1562 N N . ASP A 1 196 ? -11.140 -15.391 -22.135 1.00 40.53 196 ASP A N 1
ATOM 1563 C CA . ASP A 1 196 ? -12.350 -15.875 -21.455 1.00 40.53 196 ASP A CA 1
ATOM 1564 C C . ASP A 1 196 ? -13.648 -15.272 -22.061 1.00 40.53 196 ASP A C 1
ATOM 1566 O O . ASP A 1 196 ? -14.673 -15.179 -21.380 1.00 40.53 196 ASP A O 1
ATOM 1570 N N . VAL A 1 197 ? -13.615 -14.873 -23.347 1.00 40.62 197 VAL A N 1
ATOM 1571 C CA . VAL A 1 197 ? -14.787 -14.442 -24.148 1.00 40.62 197 VAL A CA 1
ATOM 1572 C C . VAL A 1 197 ? -15.240 -15.541 -25.104 1.00 40.62 197 VAL A C 1
ATOM 1574 O O . VAL A 1 197 ? -14.386 -16.056 -25.862 1.00 40.62 197 VAL A O 1
#

Mean predicted aligned error: 8.18 Å